Protein AF-A0A524PND7-F1 (afdb_monomer_lite)

Foldseek 3Di:
DPPFLQCQLQVVLVVVLVVVLCCLLCVPPDPDPVVVVVVPDDDDDPPDDPCLVVVLVCQLVVVVVVCRVCVPPDPPCPNVNSNVRSVVSNCVSDPDNDDPVVVVVVVCVVCVVVVVLLVVLVVVLVVCVVVCVLVVVLVVLLPDDPVCVLVCLLPVQLQLCQPSNVSSCVRVVVSVLVSLVVVPFDSSQLSSLSVLLNCNNCCPPDNVVVLVVCCVVVVDPDDSVVVVVSCPVSNVVSNVSSSVSSVCRNVCVVSSVD

Sequence (258 aa):
MPYVGFFWPLLIPCVAGALITIFILGWKGTDIDVDKAFSELPVPPERMNWTRIIIPFLAFFGLIFIGRKWPHSTPIVGLPLMFIVAALASYLLSPKKLNIFRISADTIKQLLPLIGTLTCVGILVQIMTLTGVRGLLAIGFITLPTVLVIAGLFIFLPVTESVLMYGSAAVFGVPLILLFNSIGLDPIIALAGMSIIWPLGDALPPTAIIGRLTVNVVEPKESYGQFLKQCILPAVIICIIGTLMVIYSSELGFLTGL

Structure (mmCIF, N/CA/C/O backbone):
data_AF-A0A524PND7-F1
#
_entry.id   AF-A0A524PND7-F1
#
loop_
_atom_site.group_PDB
_atom_site.id
_atom_site.type_symbol
_atom_site.label_atom_id
_atom_site.label_alt_id
_atom_site.label_comp_id
_atom_site.label_asym_id
_atom_site.label_entity_id
_atom_site.label_seq_id
_atom_site.pdbx_PDB_ins_code
_atom_site.Cartn_x
_atom_site.Cartn_y
_atom_site.Cartn_z
_atom_site.occupancy
_atom_site.B_iso_or_equiv
_atom_site.auth_seq_id
_atom_site.auth_comp_id
_atom_site.auth_asym_id
_atom_site.auth_atom_id
_atom_site.pdbx_PDB_model_num
ATOM 1 N N . MET A 1 1 ? -6.655 -12.366 4.560 1.00 42.19 1 MET A N 1
ATOM 2 C CA . MET A 1 1 ? -7.975 -12.203 3.916 1.00 42.19 1 MET A CA 1
ATOM 3 C C . MET A 1 1 ? -7.924 -12.865 2.556 1.00 42.19 1 MET A C 1
ATOM 5 O O . MET A 1 1 ? -6.899 -12.714 1.898 1.00 42.19 1 MET A O 1
ATOM 9 N N . PRO A 1 2 ? -8.948 -13.622 2.139 1.00 41.84 2 PRO A N 1
ATOM 10 C CA . PRO A 1 2 ? -9.021 -14.074 0.756 1.00 41.84 2 PRO A CA 1
ATOM 11 C C . PRO A 1 2 ? -9.085 -12.835 -0.153 1.00 41.84 2 PRO A C 1
ATOM 13 O O . PRO A 1 2 ? -9.899 -11.952 0.080 1.00 41.84 2 PRO A O 1
ATOM 16 N N . TYR A 1 3 ? -8.230 -12.753 -1.177 1.00 50.53 3 TYR A N 1
ATOM 17 C CA . TYR A 1 3 ? -8.172 -11.645 -2.157 1.00 50.53 3 TYR A CA 1
ATOM 18 C C . TYR A 1 3 ? -9.429 -11.535 -3.051 1.00 50.53 3 TYR A C 1
ATOM 20 O O . TYR A 1 3 ? -9.449 -10.822 -4.055 1.00 50.53 3 TYR A O 1
ATOM 28 N N . VAL A 1 4 ? -10.480 -12.280 -2.716 1.00 51.94 4 VAL A N 1
ATOM 29 C CA . VAL A 1 4 ? -11.739 -12.345 -3.448 1.00 51.94 4 VAL A CA 1
ATOM 30 C C . VAL A 1 4 ? -12.537 -11.079 -3.139 1.00 51.94 4 VAL A C 1
ATOM 32 O O . VAL A 1 4 ? -12.617 -10.657 -1.993 1.00 51.94 4 VAL A O 1
ATOM 35 N N . GLY A 1 5 ? -13.084 -10.446 -4.175 1.00 57.03 5 GLY A N 1
ATOM 36 C CA . GLY A 1 5 ? -13.899 -9.235 -4.048 1.00 57.03 5 GLY A CA 1
ATOM 37 C C . GLY A 1 5 ? -13.141 -7.904 -4.103 1.00 57.03 5 GLY A C 1
ATOM 38 O O . GLY A 1 5 ? -13.763 -6.892 -4.383 1.00 57.03 5 GLY A O 1
ATOM 39 N N . PHE A 1 6 ? -11.808 -7.878 -3.964 1.00 65.38 6 PHE A N 1
ATOM 40 C CA . PHE A 1 6 ? -11.027 -6.623 -3.979 1.00 65.38 6 PHE A CA 1
ATOM 41 C C . PHE A 1 6 ? -10.798 -6.013 -5.367 1.00 65.38 6 PHE A C 1
ATOM 43 O O . PHE A 1 6 ? -10.424 -4.851 -5.469 1.00 65.38 6 PHE A O 1
ATOM 50 N N . PHE A 1 7 ? -11.009 -6.769 -6.447 1.00 72.00 7 PHE A N 1
ATOM 51 C CA . PHE A 1 7 ? -10.604 -6.340 -7.790 1.00 72.00 7 PHE A CA 1
ATOM 52 C C . PHE A 1 7 ? -11.279 -5.037 -8.235 1.00 72.00 7 PHE A C 1
ATOM 54 O O . PHE A 1 7 ? -10.586 -4.067 -8.508 1.00 72.00 7 PHE A O 1
ATOM 61 N N . TRP A 1 8 ? -12.612 -4.995 -8.285 1.00 78.00 8 TRP A N 1
ATOM 62 C CA . TRP A 1 8 ? -13.340 -3.795 -8.709 1.00 78.00 8 TRP A CA 1
ATOM 63 C C . TRP A 1 8 ? -13.307 -2.665 -7.676 1.00 78.00 8 TRP A C 1
ATOM 65 O O . TRP A 1 8 ? -13.042 -1.534 -8.092 1.00 78.00 8 TRP A O 1
ATOM 75 N N . PRO A 1 9 ? -13.487 -2.933 -6.363 1.00 81.88 9 PRO A N 1
ATOM 76 C CA . PRO A 1 9 ? -13.389 -1.901 -5.339 1.00 81.88 9 PRO A CA 1
ATOM 77 C C . PRO A 1 9 ? -12.030 -1.211 -5.311 1.00 81.88 9 PRO A C 1
ATOM 79 O O . PRO A 1 9 ? -11.974 -0.046 -4.955 1.00 81.88 9 PRO A O 1
ATOM 82 N N . LEU A 1 10 ? -10.944 -1.888 -5.695 1.00 81.25 10 LEU A N 1
ATOM 83 C CA . LEU A 1 10 ? -9.620 -1.272 -5.755 1.00 81.25 10 LEU A CA 1
ATOM 84 C C . LEU A 1 10 ? -9.331 -0.667 -7.138 1.00 81.25 10 LEU A C 1
ATOM 86 O O . LEU A 1 10 ? -8.866 0.463 -7.233 1.00 81.25 10 LEU A O 1
ATOM 90 N N . LEU A 1 11 ? -9.630 -1.389 -8.224 1.00 82.56 11 LEU A N 1
ATOM 91 C CA . LEU A 1 11 ? -9.261 -0.981 -9.583 1.00 82.56 11 LEU A CA 1
ATOM 92 C C . LEU A 1 11 ? -9.915 0.340 -9.993 1.00 82.56 11 LEU A C 1
ATOM 94 O O . LEU A 1 11 ? -9.227 1.221 -10.500 1.00 82.56 11 LEU A O 1
ATOM 98 N N . ILE A 1 12 ? -11.227 0.477 -9.786 1.00 85.25 12 ILE A N 1
ATOM 99 C CA . ILE A 1 12 ? -11.989 1.655 -10.223 1.00 85.25 12 ILE A CA 1
ATOM 100 C C . ILE A 1 12 ? -11.430 2.941 -9.600 1.00 85.25 12 ILE A C 1
ATOM 102 O O . ILE A 1 12 ? -11.036 3.836 -10.352 1.00 85.25 12 ILE A O 1
ATOM 106 N N . PRO A 1 13 ? -11.340 3.063 -8.263 1.00 84.94 13 PRO A N 1
ATOM 107 C CA . PRO A 1 13 ? -10.838 4.285 -7.651 1.00 84.94 13 PRO A CA 1
ATOM 108 C C . PRO A 1 13 ? -9.330 4.475 -7.846 1.00 84.94 13 PRO A C 1
ATOM 110 O O . PRO A 1 13 ? -8.898 5.619 -7.941 1.00 84.94 13 PRO A O 1
ATOM 113 N N . CYS A 1 14 ? -8.527 3.410 -7.981 1.00 85.38 14 CYS A N 1
ATOM 114 C CA . CYS A 1 14 ? -7.113 3.555 -8.338 1.00 85.38 14 CYS A CA 1
ATOM 115 C C . CYS A 1 14 ? -6.944 4.165 -9.734 1.00 85.38 14 CYS A C 1
ATOM 117 O O . CYS A 1 14 ? -6.173 5.106 -9.898 1.00 85.38 14 CYS A O 1
ATOM 119 N N . VAL A 1 15 ? -7.676 3.666 -10.735 1.00 86.88 15 VAL A N 1
ATOM 120 C CA . VAL A 1 15 ? -7.624 4.203 -12.104 1.00 86.88 15 VAL A CA 1
ATOM 121 C C . VAL A 1 15 ? -8.172 5.627 -12.138 1.00 86.88 15 VAL A C 1
ATOM 123 O O . VAL A 1 15 ? -7.538 6.506 -12.716 1.00 86.88 15 VAL A O 1
ATOM 126 N N . ALA A 1 16 ? -9.305 5.884 -11.481 1.00 87.56 16 ALA A N 1
ATOM 127 C CA . ALA A 1 16 ? -9.880 7.224 -11.404 1.00 87.56 16 ALA A CA 1
ATOM 128 C C . ALA A 1 16 ? -8.923 8.213 -10.717 1.00 87.56 16 ALA A C 1
ATOM 130 O O . ALA A 1 16 ? -8.640 9.274 -11.267 1.00 87.56 16 ALA A O 1
ATOM 131 N N . GLY A 1 17 ? -8.367 7.850 -9.558 1.00 86.00 17 GLY A N 1
ATOM 132 C CA . GLY A 1 17 ? -7.404 8.668 -8.821 1.00 86.00 17 GLY A CA 1
ATOM 133 C C . GLY A 1 17 ? -6.118 8.924 -9.609 1.00 86.00 17 GLY A C 1
ATOM 134 O O . GLY A 1 17 ? -5.625 10.053 -9.628 1.00 86.00 17 GLY A O 1
ATOM 135 N N . ALA A 1 18 ? -5.610 7.914 -10.319 1.00 85.62 18 ALA A N 1
ATOM 136 C CA . ALA A 1 18 ? -4.451 8.058 -11.194 1.00 85.62 18 ALA A CA 1
ATOM 137 C C . ALA A 1 18 ? -4.728 9.036 -12.345 1.00 85.62 18 ALA A C 1
ATOM 139 O O . ALA A 1 18 ? -3.955 9.970 -12.544 1.00 85.62 18 ALA A O 1
ATOM 140 N N . LEU A 1 19 ? -5.849 8.880 -13.057 1.00 87.50 19 LEU A N 1
ATOM 141 C CA . LEU A 1 19 ? -6.237 9.785 -14.144 1.00 87.50 19 LEU A CA 1
ATOM 142 C C . LEU A 1 19 ? -6.422 11.218 -13.641 1.00 87.50 19 LEU A C 1
ATOM 144 O O . LEU A 1 19 ? -5.868 12.143 -14.227 1.00 87.50 19 LEU A O 1
ATOM 148 N N . ILE A 1 20 ? -7.137 11.406 -12.529 1.00 87.81 20 ILE A N 1
ATOM 149 C CA . ILE A 1 20 ? -7.334 12.723 -11.910 1.00 87.81 20 ILE A CA 1
ATOM 150 C C . ILE A 1 20 ? -5.985 13.363 -11.571 1.00 87.81 20 ILE A C 1
ATOM 152 O O . ILE A 1 20 ? -5.766 14.532 -11.879 1.00 87.81 20 ILE A O 1
ATOM 156 N N . THR A 1 21 ? -5.059 12.601 -10.989 1.00 86.06 21 THR A N 1
ATOM 157 C CA . THR A 1 21 ? -3.721 13.096 -10.637 1.00 86.06 21 THR A CA 1
ATOM 158 C C . THR A 1 21 ? -2.930 13.510 -11.877 1.00 86.06 21 THR A C 1
ATOM 160 O O . THR A 1 21 ? -2.349 14.595 -11.893 1.00 86.06 21 THR A O 1
ATOM 163 N N . ILE A 1 22 ? -2.952 12.683 -12.929 1.00 86.50 22 ILE A N 1
ATOM 164 C CA . ILE A 1 22 ? -2.300 12.973 -14.213 1.00 86.50 22 ILE A CA 1
ATOM 165 C C . ILE A 1 22 ? -2.865 14.258 -14.814 1.00 86.50 22 ILE A C 1
ATOM 167 O O . ILE A 1 22 ? -2.095 15.124 -15.215 1.00 86.50 22 ILE A O 1
ATOM 171 N N . PHE A 1 23 ? -4.189 14.420 -14.843 1.00 86.38 23 PHE A N 1
ATOM 172 C CA . PHE A 1 23 ? -4.799 15.623 -15.399 1.00 86.38 23 PHE A CA 1
ATOM 173 C C . PHE A 1 23 ? -4.512 16.859 -14.550 1.00 86.38 23 PHE A C 1
ATOM 175 O O . PHE A 1 23 ? -4.167 17.882 -15.117 1.00 86.38 23 PHE A O 1
ATOM 182 N N . ILE A 1 24 ? -4.584 16.788 -13.218 1.00 84.69 24 ILE A N 1
ATOM 183 C CA . ILE A 1 24 ? -4.327 17.943 -12.341 1.00 84.69 24 ILE A CA 1
ATOM 184 C C . ILE A 1 24 ? -2.881 18.431 -12.463 1.00 84.69 24 ILE A C 1
ATOM 186 O O . ILE A 1 24 ? -2.648 19.632 -12.601 1.00 84.69 24 ILE A O 1
ATOM 190 N N . LEU A 1 25 ? -1.912 17.514 -12.404 1.00 82.88 25 LEU A N 1
ATOM 191 C CA . LEU A 1 25 ? -0.492 17.869 -12.456 1.00 82.88 25 LEU A CA 1
ATOM 192 C C . LEU A 1 25 ? -0.024 18.151 -13.891 1.00 82.88 25 LEU A C 1
ATOM 194 O O . LEU A 1 25 ? 0.832 19.006 -14.101 1.00 82.88 25 LEU A O 1
ATOM 198 N N . GLY A 1 26 ? -0.613 17.476 -14.880 1.00 77.12 26 GLY A N 1
ATOM 199 C CA . GLY A 1 26 ? -0.290 17.617 -16.299 1.00 77.12 26 GLY A CA 1
ATOM 200 C C . GLY A 1 26 ? -1.022 18.751 -17.023 1.00 77.12 26 GLY A C 1
ATOM 201 O O . GLY A 1 26 ? -0.627 19.088 -18.134 1.00 77.12 26 GLY A O 1
ATOM 202 N N . TRP A 1 27 ? -2.042 19.384 -16.423 1.00 71.38 27 TRP A N 1
ATOM 203 C CA . TRP A 1 27 ? -2.864 20.419 -17.085 1.00 71.38 27 TRP A CA 1
ATOM 204 C C . TRP A 1 27 ? -2.062 21.632 -17.578 1.00 71.38 27 TRP A C 1
ATOM 206 O O . TRP A 1 27 ? -2.482 22.333 -18.494 1.00 71.38 27 TRP A O 1
ATOM 216 N N . LYS A 1 28 ? -0.912 21.913 -16.954 1.00 64.69 28 LYS A N 1
ATOM 217 C CA . LYS A 1 28 ? -0.007 23.012 -17.332 1.00 64.69 28 LYS A CA 1
ATOM 218 C C . LYS A 1 28 ? 1.253 22.537 -18.065 1.00 64.69 28 LYS A C 1
ATOM 220 O O . LYS A 1 28 ? 2.226 23.286 -18.128 1.00 64.69 28 LYS A O 1
ATOM 225 N N . GLY A 1 29 ? 1.263 21.304 -18.569 1.00 61.81 29 GLY A N 1
ATOM 226 C CA . GLY A 1 29 ? 2.381 20.774 -19.344 1.00 61.81 29 GLY A CA 1
ATOM 227 C C . GLY A 1 29 ? 2.598 21.560 -20.638 1.00 61.81 29 GLY A C 1
ATOM 228 O O . GLY A 1 29 ? 1.645 21.967 -21.297 1.00 61.81 29 GLY A O 1
ATOM 229 N N . THR A 1 30 ? 3.861 21.791 -20.984 1.00 62.28 30 THR A N 1
ATOM 230 C CA . THR A 1 30 ? 4.276 22.321 -22.288 1.00 62.28 30 THR A CA 1
ATOM 231 C C . THR A 1 30 ? 4.030 21.279 -23.381 1.00 62.28 30 THR A C 1
ATOM 233 O O . THR A 1 30 ? 4.074 20.082 -23.093 1.00 62.28 30 THR A O 1
ATOM 236 N N . ASP A 1 31 ? 3.829 21.714 -24.631 1.00 60.84 31 ASP A N 1
ATOM 237 C CA . ASP A 1 31 ? 3.776 20.796 -25.774 1.00 60.84 31 ASP A CA 1
ATOM 238 C C . ASP A 1 31 ? 5.029 19.913 -25.796 1.00 60.84 31 ASP A C 1
ATOM 240 O O . ASP A 1 31 ? 6.165 20.398 -25.844 1.00 60.84 31 ASP A O 1
ATOM 244 N N . ILE A 1 32 ? 4.811 18.602 -25.705 1.00 60.22 32 ILE A N 1
ATOM 245 C CA . ILE A 1 32 ? 5.874 17.611 -25.809 1.00 60.22 32 ILE A CA 1
ATOM 246 C C . ILE A 1 32 ? 6.269 17.559 -27.281 1.00 60.22 32 ILE A C 1
ATOM 248 O O . ILE A 1 32 ? 5.449 17.231 -28.136 1.00 60.22 32 ILE A O 1
ATOM 252 N N . ASP A 1 33 ? 7.530 17.874 -27.566 1.00 70.00 33 ASP A N 1
ATOM 253 C CA . ASP A 1 33 ? 8.141 17.678 -28.879 1.00 70.00 33 ASP A CA 1
ATOM 254 C C . ASP A 1 33 ? 8.261 16.165 -29.119 1.00 70.00 33 ASP A C 1
ATOM 256 O O . ASP A 1 33 ? 9.213 15.502 -28.699 1.00 70.00 33 ASP A O 1
ATOM 260 N N . VAL A 1 34 ? 7.191 15.607 -29.686 1.00 65.69 34 VAL A N 1
ATOM 261 C CA . VAL A 1 34 ? 6.967 14.169 -29.856 1.00 65.69 34 VAL A CA 1
ATOM 262 C C . VAL A 1 34 ? 8.134 13.538 -30.621 1.00 65.69 34 VAL A C 1
ATOM 264 O O . VAL A 1 34 ? 8.588 12.449 -30.272 1.00 65.69 34 VAL A O 1
ATOM 267 N N . ASP A 1 35 ? 8.686 14.265 -31.593 1.00 68.50 35 ASP A N 1
ATOM 268 C CA . ASP A 1 35 ? 9.812 13.827 -32.413 1.00 68.50 35 ASP A CA 1
ATOM 269 C C . ASP A 1 35 ? 11.115 13.725 -31.604 1.00 68.50 35 ASP A C 1
ATOM 271 O O . ASP A 1 35 ? 11.851 12.743 -31.739 1.00 68.50 35 ASP A O 1
ATOM 275 N N . LYS A 1 36 ? 11.374 14.667 -30.684 1.00 65.62 36 LYS A N 1
ATOM 276 C CA . LYS A 1 36 ? 12.496 14.546 -29.737 1.00 65.62 36 LYS A CA 1
ATOM 277 C C . LYS A 1 36 ? 12.318 13.369 -28.790 1.00 65.62 36 LYS A C 1
ATOM 279 O O . LYS A 1 36 ? 13.260 12.597 -28.616 1.00 65.62 36 LYS A O 1
ATOM 284 N N . ALA A 1 37 ? 11.117 13.188 -28.242 1.00 64.19 37 ALA A N 1
ATOM 285 C CA . ALA A 1 37 ? 10.827 12.081 -27.335 1.00 64.19 37 ALA A CA 1
ATOM 286 C C . ALA A 1 37 ? 11.041 10.719 -28.015 1.00 64.19 37 ALA A C 1
ATOM 288 O O . ALA A 1 37 ? 11.631 9.825 -27.416 1.00 64.19 37 ALA A O 1
ATOM 289 N N . PHE A 1 38 ? 10.638 10.567 -29.282 1.00 64.25 38 PHE A N 1
ATOM 290 C CA . PHE A 1 38 ? 10.899 9.347 -30.050 1.00 64.25 38 PHE A CA 1
ATOM 291 C C . PHE A 1 38 ? 12.382 9.150 -30.385 1.00 64.25 38 PHE A C 1
ATOM 293 O O . PHE A 1 38 ? 12.837 8.007 -30.428 1.00 64.25 38 PHE A O 1
ATOM 300 N N . SER A 1 39 ? 13.142 10.229 -30.591 1.00 67.31 39 SER A N 1
ATOM 301 C CA . SER A 1 39 ? 14.578 10.153 -30.895 1.00 67.31 39 SER A CA 1
ATOM 302 C C . SER A 1 39 ? 15.452 9.750 -29.698 1.00 67.31 39 SER A C 1
ATOM 304 O O . SER A 1 39 ? 16.523 9.177 -29.889 1.00 67.31 39 SER A O 1
ATOM 306 N N . GLU A 1 40 ? 14.988 10.001 -28.470 1.00 70.06 40 GLU A N 1
A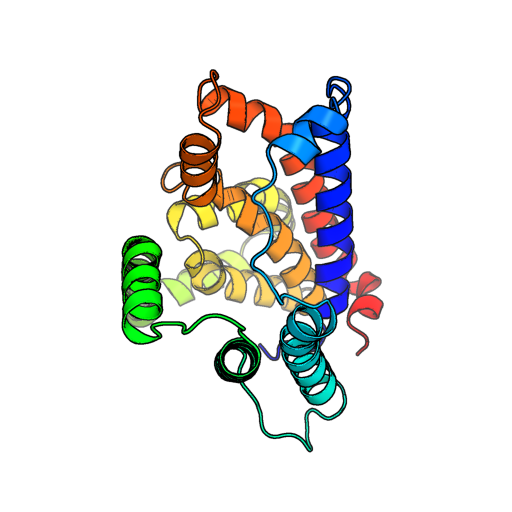TOM 307 C CA . GLU A 1 40 ? 15.681 9.624 -27.230 1.00 70.06 40 GLU A CA 1
ATOM 308 C C . GLU A 1 40 ? 15.386 8.180 -26.790 1.00 70.06 40 GLU A C 1
ATOM 310 O O . GLU A 1 40 ? 16.069 7.643 -25.911 1.00 70.06 40 GLU A O 1
ATOM 315 N N . LEU A 1 41 ? 14.388 7.521 -27.393 1.00 67.25 41 LEU A N 1
ATOM 316 C CA . LEU A 1 41 ? 14.049 6.149 -27.033 1.00 67.25 41 LEU A CA 1
ATOM 317 C C . LEU A 1 41 ? 15.165 5.182 -27.460 1.00 67.25 41 LEU A C 1
ATOM 319 O O . LEU A 1 41 ? 15.612 5.198 -28.610 1.00 67.25 41 LEU A O 1
ATOM 323 N N . PRO A 1 42 ? 15.603 4.278 -26.565 1.00 70.38 42 PRO A N 1
ATOM 324 C CA . PRO A 1 42 ? 16.617 3.293 -26.904 1.00 70.38 42 PRO A CA 1
ATOM 325 C C . PRO A 1 42 ? 16.118 2.367 -28.019 1.00 70.38 42 PRO A C 1
ATOM 327 O O . PRO A 1 42 ? 15.000 1.849 -27.966 1.00 70.38 42 PRO A O 1
ATOM 330 N N . VAL A 1 43 ? 16.974 2.116 -29.014 1.00 70.25 43 VAL A N 1
ATOM 331 C CA . VAL A 1 43 ? 16.646 1.242 -30.148 1.00 70.25 43 VAL A CA 1
ATOM 332 C C . VAL A 1 43 ? 16.353 -0.175 -29.631 1.00 70.25 43 VAL A C 1
ATOM 334 O O . VAL A 1 43 ? 17.199 -0.763 -28.941 1.00 70.25 43 VAL A O 1
ATOM 337 N N . PRO A 1 44 ? 15.172 -0.751 -29.930 1.00 66.81 44 PRO A N 1
ATOM 338 C CA . PRO A 1 44 ? 14.820 -2.077 -29.452 1.00 66.81 44 PRO A CA 1
ATOM 339 C C . PRO A 1 44 ? 15.794 -3.122 -30.016 1.00 66.81 44 PRO A C 1
ATOM 341 O O . PRO A 1 44 ? 16.232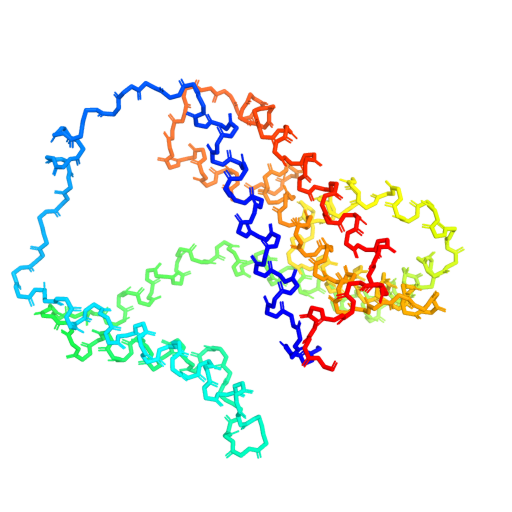 -3.018 -31.163 1.00 66.81 44 PRO A O 1
ATOM 344 N N . PRO A 1 45 ? 16.152 -4.149 -29.229 1.00 66.00 45 PRO A N 1
ATOM 345 C CA . PRO A 1 45 ? 17.090 -5.166 -29.675 1.00 66.00 45 PRO A CA 1
ATOM 346 C C . PRO A 1 45 ? 16.561 -5.922 -30.902 1.00 66.00 45 PRO A C 1
ATOM 348 O O . PRO A 1 45 ? 15.378 -6.267 -30.972 1.00 66.00 45 PRO A O 1
ATOM 351 N N . GLU A 1 46 ? 17.458 -6.230 -31.843 1.00 59.84 46 GLU A N 1
ATOM 352 C CA . GLU A 1 46 ? 17.130 -6.993 -33.049 1.00 59.84 46 GLU A CA 1
ATOM 353 C C . GLU A 1 46 ? 16.400 -8.304 -32.684 1.00 59.84 46 GLU A C 1
ATOM 355 O O . GLU A 1 46 ? 16.867 -9.075 -31.840 1.00 59.84 46 GLU A O 1
ATOM 360 N N . ARG A 1 47 ? 15.250 -8.562 -33.333 1.00 66.94 47 ARG A N 1
ATOM 361 C CA . ARG A 1 47 ? 14.333 -9.718 -33.141 1.00 66.94 47 ARG A CA 1
ATOM 362 C C . ARG A 1 47 ? 13.355 -9.660 -31.954 1.00 66.94 47 ARG A C 1
ATOM 364 O O . ARG A 1 47 ? 12.739 -10.682 -31.628 1.00 66.94 47 ARG A O 1
ATOM 371 N N . MET A 1 48 ? 13.167 -8.509 -31.311 1.00 70.81 48 MET A N 1
ATOM 372 C CA . MET A 1 48 ? 12.109 -8.337 -30.308 1.00 70.81 48 MET A CA 1
ATOM 373 C C . MET A 1 48 ? 10.741 -8.105 -30.976 1.00 70.81 48 MET A C 1
ATOM 375 O O . MET A 1 48 ? 10.381 -6.987 -31.322 1.00 70.81 48 MET A O 1
ATOM 379 N N . ASN A 1 49 ? 9.976 -9.185 -31.165 1.00 79.25 49 ASN A N 1
ATOM 380 C CA . ASN A 1 49 ? 8.637 -9.140 -31.769 1.00 79.25 49 ASN A CA 1
ATOM 381 C C . ASN A 1 49 ? 7.542 -8.930 -30.708 1.00 79.25 49 ASN A C 1
ATOM 383 O O . ASN A 1 49 ? 7.665 -9.425 -29.587 1.00 79.25 49 ASN A O 1
ATOM 387 N N . TRP A 1 50 ? 6.421 -8.311 -31.095 1.00 78.75 50 TRP A N 1
ATOM 388 C CA . TRP A 1 50 ? 5.241 -8.088 -30.239 1.00 78.75 50 TRP A CA 1
ATOM 389 C C . TRP A 1 50 ? 4.745 -9.348 -29.518 1.00 78.75 50 TRP A C 1
ATOM 391 O O . TRP A 1 50 ? 4.367 -9.295 -28.351 1.00 78.75 50 TRP A O 1
ATOM 401 N N . THR A 1 51 ? 4.816 -10.509 -30.169 1.00 78.00 51 THR A N 1
ATOM 402 C CA . THR A 1 51 ? 4.429 -11.793 -29.569 1.00 78.00 51 THR A CA 1
ATOM 403 C C . THR A 1 51 ? 5.289 -12.163 -28.360 1.00 78.00 51 THR A C 1
ATOM 405 O O . THR A 1 51 ? 4.766 -12.643 -27.359 1.00 78.00 51 THR A O 1
ATOM 408 N N . ARG A 1 52 ? 6.597 -11.880 -28.403 1.00 79.00 52 ARG A N 1
ATOM 409 C CA . ARG A 1 52 ? 7.533 -12.156 -27.298 1.00 79.00 52 ARG A CA 1
ATOM 410 C C . ARG A 1 52 ? 7.292 -11.250 -26.097 1.00 79.00 52 ARG A C 1
ATOM 412 O O . ARG A 1 52 ? 7.564 -11.657 -24.975 1.00 79.00 52 ARG A O 1
ATOM 419 N N . ILE A 1 53 ? 6.770 -10.051 -26.344 1.00 81.19 53 ILE A N 1
ATOM 420 C CA . ILE A 1 53 ? 6.407 -9.087 -25.306 1.00 81.19 53 ILE A CA 1
ATOM 421 C C . ILE A 1 53 ? 5.077 -9.487 -24.664 1.00 81.19 53 ILE A C 1
ATOM 423 O O . ILE A 1 53 ? 4.980 -9.512 -23.446 1.00 81.19 53 ILE A O 1
ATOM 427 N N . ILE A 1 54 ? 4.066 -9.843 -25.463 1.00 86.25 54 ILE A N 1
ATOM 428 C CA . ILE A 1 54 ? 2.709 -10.126 -24.968 1.00 86.25 54 ILE A CA 1
ATOM 429 C C . ILE A 1 54 ? 2.639 -11.446 -24.190 1.00 86.25 54 ILE A C 1
ATOM 431 O O . ILE A 1 54 ? 1.918 -11.523 -23.200 1.00 86.25 54 ILE A O 1
ATOM 435 N N . ILE A 1 55 ? 3.378 -12.483 -24.599 1.00 87.31 55 ILE A N 1
ATOM 436 C CA . ILE A 1 55 ? 3.264 -13.830 -24.013 1.00 87.31 55 ILE A CA 1
ATOM 437 C C . ILE A 1 55 ? 3.520 -13.867 -22.492 1.00 87.31 55 ILE A C 1
ATOM 439 O O . ILE A 1 55 ? 2.697 -14.454 -21.791 1.00 87.31 55 ILE A O 1
ATOM 443 N N . PRO A 1 56 ? 4.577 -13.239 -21.936 1.00 87.00 56 PRO A N 1
ATOM 444 C CA . PRO A 1 56 ? 4.775 -13.173 -20.485 1.00 87.00 56 PRO A CA 1
ATOM 445 C C . PRO A 1 56 ? 3.612 -12.513 -19.734 1.00 87.00 56 PRO A C 1
ATOM 447 O O . PRO A 1 56 ? 3.189 -13.019 -18.694 1.00 87.00 56 PRO A O 1
ATOM 450 N N . PHE A 1 57 ? 3.049 -11.426 -20.275 1.00 87.12 57 PHE A N 1
ATOM 451 C CA . PHE A 1 57 ? 1.874 -10.776 -19.688 1.00 87.12 57 PHE A CA 1
ATOM 452 C C . PHE A 1 57 ? 0.636 -11.663 -19.787 1.00 87.12 57 PHE A C 1
ATOM 454 O O . PHE A 1 57 ? -0.106 -11.787 -18.818 1.00 87.12 57 PHE A O 1
ATOM 461 N N . LEU A 1 58 ? 0.428 -12.323 -20.926 1.00 89.00 58 LEU A N 1
ATOM 462 C CA . LEU A 1 58 ? -0.699 -13.225 -21.133 1.00 89.00 58 LEU A CA 1
ATOM 463 C C . LEU A 1 58 ? -0.621 -14.447 -20.210 1.00 89.00 58 LEU A C 1
ATOM 465 O O . LEU A 1 58 ? -1.639 -14.860 -19.666 1.00 89.00 58 LEU A O 1
ATOM 469 N N . ALA A 1 59 ? 0.579 -14.980 -19.968 1.00 86.69 59 ALA A N 1
ATOM 470 C CA . ALA A 1 59 ? 0.800 -16.032 -18.981 1.00 86.69 59 ALA A CA 1
ATOM 471 C C . ALA A 1 59 ? 0.453 -15.548 -17.563 1.00 86.69 59 ALA A C 1
ATOM 473 O O . ALA A 1 59 ? -0.266 -16.230 -16.837 1.00 86.69 59 ALA A O 1
ATOM 474 N N . PHE A 1 60 ? 0.904 -14.349 -17.185 1.00 86.44 60 PHE A N 1
ATOM 475 C CA . PHE A 1 60 ? 0.630 -13.770 -15.870 1.00 86.44 60 PHE A CA 1
ATOM 476 C C . PHE A 1 60 ? -0.865 -13.483 -15.648 1.00 86.44 60 PHE A C 1
ATOM 478 O O . PHE A 1 60 ? -1.474 -14.013 -14.719 1.00 86.44 60 PHE A O 1
ATOM 485 N N . PHE A 1 61 ? -1.486 -12.691 -16.527 1.00 84.69 61 PHE A N 1
ATOM 486 C CA . PHE A 1 61 ? -2.906 -12.346 -16.433 1.00 84.69 61 PHE A CA 1
ATOM 487 C C . PHE A 1 61 ? -3.814 -13.557 -16.656 1.00 84.69 61 PHE A C 1
ATOM 489 O O . PHE A 1 61 ? -4.863 -13.655 -16.022 1.00 84.69 61 PHE A O 1
ATOM 496 N N . GLY A 1 62 ? -3.399 -14.509 -17.495 1.00 85.25 62 GLY A N 1
ATOM 497 C CA . GLY A 1 62 ? -4.087 -15.783 -17.679 1.00 85.25 62 GLY A CA 1
ATOM 498 C C . GLY A 1 62 ? -4.137 -16.597 -16.388 1.00 85.25 62 GLY A C 1
ATOM 499 O O . GLY A 1 62 ? -5.210 -17.053 -16.005 1.00 85.25 62 GLY A O 1
ATOM 500 N N . LEU A 1 63 ? -3.017 -16.716 -15.664 1.00 83.25 63 LEU A N 1
ATOM 501 C CA . LEU A 1 63 ? -2.978 -17.398 -14.365 1.00 83.25 63 LEU A CA 1
ATOM 502 C C . LEU A 1 63 ? -3.847 -16.701 -13.311 1.00 83.25 63 LEU A C 1
ATOM 504 O O . LEU A 1 63 ? -4.575 -17.379 -12.585 1.00 83.25 63 LEU A O 1
ATOM 508 N N . ILE A 1 64 ? -3.832 -15.363 -13.264 1.00 80.75 64 ILE A N 1
ATOM 509 C CA . ILE A 1 64 ? -4.723 -14.585 -12.387 1.00 80.75 64 ILE A CA 1
ATOM 510 C C . ILE A 1 64 ? -6.191 -14.871 -12.724 1.00 80.75 64 ILE A C 1
ATOM 512 O O . ILE A 1 64 ? -7.003 -15.117 -11.831 1.00 80.75 64 ILE A O 1
ATOM 516 N N . PHE A 1 65 ? -6.542 -14.859 -14.012 1.00 80.44 65 PHE A N 1
ATOM 517 C CA . PHE A 1 65 ? -7.912 -15.079 -14.466 1.00 80.44 65 PHE A CA 1
ATOM 518 C C . PHE A 1 65 ? -8.400 -16.499 -14.156 1.00 80.44 65 PHE A C 1
ATOM 520 O O . PHE A 1 65 ? -9.502 -16.669 -13.634 1.00 80.44 65 PHE A O 1
ATOM 527 N N . ILE A 1 66 ? -7.565 -17.507 -14.414 1.00 80.88 66 ILE A N 1
ATOM 528 C CA . ILE A 1 66 ? -7.854 -18.918 -14.131 1.00 80.88 66 ILE A CA 1
ATOM 529 C C . ILE A 1 66 ? -8.065 -19.133 -12.629 1.00 80.88 66 ILE A C 1
ATOM 531 O O . ILE A 1 66 ? -9.096 -19.681 -12.235 1.00 80.88 66 ILE A O 1
ATOM 535 N N . GLY A 1 67 ? -7.147 -18.633 -11.793 1.00 75.62 67 GLY A N 1
ATOM 536 C CA . GLY A 1 67 ? -7.249 -18.752 -10.335 1.00 75.62 67 GLY A CA 1
ATOM 537 C C . GLY A 1 67 ? -8.480 -18.051 -9.752 1.00 75.62 67 GLY A C 1
ATOM 538 O O . GLY A 1 67 ? -9.005 -18.465 -8.722 1.00 75.62 67 GLY A O 1
ATOM 539 N N . ARG A 1 68 ? -8.986 -17.015 -10.431 1.00 71.50 68 ARG A N 1
ATOM 540 C CA . ARG A 1 68 ? -10.197 -16.292 -10.027 1.00 71.50 68 ARG A CA 1
ATOM 541 C C . ARG A 1 68 ? -11.485 -16.943 -10.529 1.00 71.50 68 ARG A C 1
ATOM 543 O O . ARG A 1 68 ? -12.491 -16.882 -9.830 1.00 71.50 68 ARG A O 1
ATOM 550 N N . LYS A 1 69 ? -11.493 -17.530 -11.731 1.00 76.00 69 LYS A N 1
ATOM 551 C CA . LYS A 1 69 ? -12.699 -18.139 -12.314 1.00 76.00 69 LYS A CA 1
ATOM 552 C C . LYS A 1 69 ? -13.008 -19.511 -11.713 1.00 76.00 69 LYS A C 1
ATOM 554 O O . LYS A 1 69 ? -14.182 -19.846 -11.580 1.00 76.00 69 LYS A O 1
ATOM 559 N N . TRP A 1 70 ? -11.981 -20.267 -11.319 1.00 74.69 70 TRP A N 1
ATOM 560 C CA . TRP A 1 70 ? -12.124 -21.613 -10.750 1.00 74.69 70 TRP A CA 1
ATOM 561 C C . TRP A 1 70 ? -11.375 -21.786 -9.420 1.00 74.69 70 TRP A C 1
ATOM 563 O O . TRP A 1 70 ? -10.532 -22.676 -9.300 1.00 74.69 70 TRP A O 1
ATOM 573 N N . PRO A 1 71 ? -11.708 -20.995 -8.383 1.00 67.25 71 PRO A N 1
ATOM 574 C CA . PRO A 1 71 ? -10.948 -20.953 -7.132 1.00 67.25 71 PRO A CA 1
ATOM 575 C C . PRO A 1 71 ? -10.880 -22.298 -6.388 1.00 67.25 71 PRO A C 1
ATOM 577 O O . PRO A 1 71 ? -9.953 -22.517 -5.616 1.00 67.25 71 PRO A O 1
ATOM 580 N N . HIS A 1 72 ? -11.831 -23.210 -6.624 1.00 68.31 72 HIS A N 1
ATOM 581 C CA . HIS A 1 72 ? -11.888 -24.524 -5.970 1.00 68.31 72 HIS A CA 1
ATOM 582 C C . HIS A 1 72 ? -11.312 -25.679 -6.803 1.00 68.31 72 HIS A C 1
ATOM 584 O O . HIS A 1 72 ? -11.133 -26.771 -6.272 1.00 68.31 72 HIS A O 1
ATOM 590 N N . SER A 1 73 ? -11.034 -25.467 -8.092 1.00 72.06 73 SER A N 1
ATOM 591 C CA . SER A 1 73 ? -10.573 -26.528 -9.007 1.00 72.06 73 SER A CA 1
ATOM 592 C C . SER A 1 73 ? -9.135 -26.332 -9.479 1.00 72.06 73 SER A C 1
ATOM 594 O O . SER A 1 73 ? -8.531 -27.258 -10.013 1.00 72.06 73 SER A O 1
ATOM 596 N N . THR A 1 74 ? -8.571 -25.140 -9.285 1.00 63.66 74 THR A N 1
ATOM 597 C CA . THR A 1 74 ? -7.182 -24.835 -9.632 1.00 63.66 74 THR A CA 1
ATOM 598 C C . THR A 1 74 ? -6.316 -24.847 -8.375 1.00 63.66 74 THR A C 1
ATOM 600 O O . THR A 1 74 ? -6.740 -24.286 -7.362 1.00 63.66 74 THR A O 1
ATOM 603 N N . PRO A 1 75 ? -5.096 -25.416 -8.415 1.00 69.50 75 PRO A N 1
ATOM 604 C CA . PRO A 1 75 ? -4.139 -25.266 -7.325 1.00 69.50 75 PRO A CA 1
ATOM 605 C C . PRO A 1 75 ? -3.952 -23.786 -6.985 1.00 69.50 75 PRO A C 1
ATOM 607 O O . PRO A 1 75 ? -3.930 -22.946 -7.885 1.00 69.50 75 PRO A O 1
ATOM 610 N N . ILE A 1 76 ? -3.804 -23.458 -5.700 1.00 68.12 76 ILE A N 1
ATOM 611 C CA . ILE A 1 76 ? -3.558 -22.080 -5.264 1.00 68.12 76 ILE A CA 1
ATOM 612 C C . ILE A 1 76 ? -2.142 -21.693 -5.703 1.00 68.12 76 ILE A C 1
ATOM 614 O O . ILE A 1 76 ? -1.157 -21.898 -4.996 1.00 68.12 76 ILE A O 1
ATOM 618 N N . VAL A 1 77 ? -2.041 -21.158 -6.917 1.00 72.94 77 VAL A N 1
ATOM 619 C CA . VAL A 1 77 ? -0.817 -20.583 -7.463 1.00 72.94 77 VAL A CA 1
ATOM 620 C C . VAL A 1 77 ? -0.639 -19.233 -6.778 1.00 72.94 77 VAL A C 1
ATOM 622 O O . VAL A 1 77 ? -1.318 -18.269 -7.111 1.00 72.94 77 VAL A O 1
ATOM 625 N N . GLY A 1 78 ? 0.225 -19.155 -5.767 1.00 77.00 78 GLY A N 1
ATOM 626 C CA . GLY A 1 78 ? 0.540 -17.873 -5.134 1.00 77.00 78 GLY A CA 1
ATOM 627 C C . GLY A 1 78 ? 1.115 -16.870 -6.145 1.00 77.00 78 GLY A C 1
ATOM 628 O O . GLY A 1 78 ? 1.726 -17.265 -7.141 1.00 77.00 78 GLY A O 1
ATOM 629 N N . LEU A 1 79 ? 0.985 -15.569 -5.857 1.00 82.38 79 LEU A N 1
ATOM 630 C CA . LEU A 1 79 ? 1.534 -14.488 -6.689 1.00 82.38 79 LEU A CA 1
ATOM 631 C C . LEU A 1 79 ? 3.019 -14.700 -7.075 1.00 82.38 79 LEU A C 1
ATOM 633 O O . LEU A 1 79 ? 3.347 -14.500 -8.246 1.00 82.38 79 LEU A O 1
ATOM 637 N N . PRO A 1 80 ? 3.913 -15.182 -6.177 1.00 84.69 80 PRO A N 1
ATOM 638 C CA . PRO A 1 80 ? 5.296 -15.478 -6.551 1.00 84.69 80 PRO A CA 1
ATOM 639 C C . PRO A 1 80 ? 5.420 -16.521 -7.667 1.00 84.69 80 PRO A C 1
ATOM 641 O O . PRO A 1 80 ? 6.231 -16.351 -8.572 1.00 84.69 80 PRO A O 1
ATOM 644 N N . LEU A 1 81 ? 4.600 -17.578 -7.649 1.00 84.62 81 LEU A N 1
ATOM 645 C CA . LEU A 1 81 ? 4.655 -18.628 -8.668 1.00 84.62 81 LEU A CA 1
ATOM 646 C C . LEU A 1 81 ? 4.151 -18.111 -10.021 1.00 84.62 81 LEU A C 1
ATOM 648 O O . LEU A 1 81 ? 4.737 -18.436 -11.050 1.00 84.62 81 LEU A O 1
ATOM 652 N N . MET A 1 82 ? 3.135 -17.240 -10.023 1.00 86.94 82 MET A N 1
ATOM 653 C CA . MET A 1 82 ? 2.680 -16.561 -11.244 1.00 86.94 82 MET A CA 1
ATOM 654 C C . MET A 1 82 ? 3.796 -15.709 -11.867 1.00 86.94 82 MET A C 1
ATOM 656 O O . MET A 1 82 ? 4.023 -15.779 -13.076 1.00 86.94 82 MET A O 1
ATOM 660 N N . PHE A 1 83 ? 4.538 -14.952 -11.048 1.00 87.00 83 PHE A N 1
ATOM 661 C CA . PHE A 1 83 ? 5.698 -14.185 -11.509 1.00 87.00 83 PHE A CA 1
ATOM 662 C C . PHE A 1 83 ? 6.838 -15.076 -12.006 1.00 87.00 83 PHE A C 1
ATOM 664 O O . PHE A 1 83 ? 7.467 -14.732 -13.002 1.00 87.00 83 PHE A O 1
ATOM 671 N N . ILE A 1 84 ? 7.082 -16.232 -11.379 1.00 88.94 84 ILE A N 1
ATOM 672 C CA . ILE A 1 84 ? 8.078 -17.204 -11.858 1.00 88.94 84 ILE A CA 1
ATOM 673 C C . ILE A 1 84 ? 7.694 -17.735 -13.241 1.00 88.94 84 ILE A C 1
ATOM 675 O O . ILE A 1 84 ? 8.548 -17.787 -14.122 1.00 88.94 84 ILE A O 1
ATOM 679 N N . VAL A 1 85 ? 6.424 -18.087 -13.469 1.00 88.31 85 VAL A N 1
ATOM 680 C CA . VAL A 1 85 ? 5.960 -18.561 -14.784 1.00 88.31 85 VAL A CA 1
ATOM 681 C C . VAL A 1 85 ? 6.110 -17.468 -15.844 1.00 88.31 85 VAL A C 1
ATOM 683 O O . VAL A 1 85 ? 6.623 -17.734 -16.930 1.00 88.31 85 VAL A O 1
ATOM 686 N N . ALA A 1 86 ? 5.734 -16.228 -15.524 1.00 88.81 86 ALA A N 1
ATOM 687 C CA . ALA A 1 86 ? 5.913 -15.091 -16.425 1.00 88.81 86 ALA A CA 1
ATOM 688 C C . ALA A 1 86 ? 7.399 -14.803 -16.711 1.00 88.81 86 ALA A C 1
ATOM 690 O O . ALA A 1 86 ? 7.780 -14.563 -17.858 1.00 88.81 86 ALA A O 1
ATOM 691 N N . ALA A 1 87 ? 8.259 -14.884 -15.692 1.00 87.06 87 ALA A N 1
ATOM 692 C CA . ALA A 1 87 ? 9.703 -14.727 -15.829 1.00 87.06 87 ALA A CA 1
ATOM 693 C C . ALA A 1 87 ? 10.319 -15.848 -16.675 1.00 87.06 87 ALA A C 1
ATOM 695 O O . ALA A 1 87 ? 11.179 -15.576 -17.507 1.00 87.06 87 ALA A O 1
ATOM 696 N N . LEU A 1 88 ? 9.852 -17.089 -16.521 1.00 88.12 88 LEU A N 1
ATOM 697 C CA . LEU A 1 88 ? 10.296 -18.233 -17.314 1.00 88.12 88 LEU A CA 1
ATOM 698 C C . LEU A 1 88 ? 9.848 -18.107 -18.774 1.00 88.12 88 LEU A C 1
ATOM 700 O O . LEU A 1 88 ? 10.648 -18.341 -19.677 1.00 88.12 88 LEU A O 1
ATOM 704 N N . ALA A 1 89 ? 8.617 -17.651 -19.019 1.00 86.88 89 ALA A N 1
ATOM 705 C CA . ALA A 1 89 ? 8.154 -17.306 -20.360 1.00 86.88 89 ALA A CA 1
ATOM 706 C C . ALA A 1 89 ? 9.027 -16.200 -20.980 1.00 86.88 89 ALA A C 1
ATOM 708 O O . ALA A 1 89 ? 9.506 -16.343 -22.101 1.00 86.88 89 ALA A O 1
ATOM 709 N N . SER A 1 90 ? 9.317 -15.131 -20.232 1.00 86.38 90 SER A N 1
ATOM 710 C CA . SER A 1 90 ? 10.209 -14.054 -20.683 1.00 86.38 90 SER A CA 1
ATOM 711 C C . SER A 1 90 ? 11.626 -14.565 -20.978 1.00 86.38 90 SER A C 1
ATOM 713 O O . SER A 1 90 ? 12.212 -14.238 -22.009 1.00 86.38 90 SER A O 1
ATOM 715 N N . TYR A 1 91 ? 12.151 -15.449 -20.127 1.00 85.06 91 TYR A N 1
ATOM 716 C CA . TYR A 1 91 ? 13.464 -16.063 -20.293 1.00 85.06 91 TYR A CA 1
ATOM 717 C C . TYR A 1 91 ? 13.556 -16.923 -21.558 1.00 85.06 91 TYR A C 1
ATOM 719 O O . TYR A 1 91 ? 14.510 -16.780 -22.321 1.00 85.06 91 TYR A O 1
ATOM 727 N N . LEU A 1 92 ? 12.554 -17.773 -21.811 1.00 85.06 92 LEU A N 1
ATOM 728 C CA . LEU A 1 92 ? 12.512 -18.660 -22.978 1.00 85.06 92 LEU A CA 1
ATOM 729 C C . LEU A 1 92 ? 12.316 -17.902 -24.299 1.00 85.06 92 LEU A C 1
ATOM 731 O O . LEU A 1 92 ? 12.851 -18.316 -25.326 1.00 85.06 92 LEU A O 1
ATOM 735 N N . LEU A 1 93 ? 11.556 -16.802 -24.292 1.00 83.69 93 LEU A N 1
ATOM 736 C CA . LEU A 1 93 ? 11.278 -16.012 -25.497 1.00 83.69 93 LEU A CA 1
ATOM 737 C C . LEU A 1 93 ? 12.314 -14.905 -25.764 1.00 83.69 93 LEU A C 1
ATOM 739 O O . LEU A 1 93 ? 12.332 -14.333 -26.865 1.00 83.69 93 LEU A O 1
ATOM 743 N N . SER A 1 94 ? 13.187 -14.603 -24.799 1.00 78.31 94 SER A N 1
ATOM 744 C CA . SER A 1 94 ? 14.193 -13.548 -24.926 1.00 78.31 94 SER A CA 1
ATOM 745 C C . SER A 1 94 ? 15.168 -13.830 -26.082 1.00 78.31 94 SER A C 1
ATOM 747 O O . SER A 1 94 ? 15.817 -14.877 -26.110 1.00 78.31 94 SER A O 1
ATOM 749 N N . PRO A 1 95 ? 15.345 -12.893 -27.037 1.00 72.06 95 PRO A N 1
ATOM 750 C CA . PRO A 1 95 ? 16.346 -13.026 -28.097 1.00 72.06 95 PRO A CA 1
ATOM 751 C C . PRO A 1 95 ? 17.788 -12.896 -27.576 1.00 72.06 95 PRO A C 1
ATOM 753 O O . PRO A 1 95 ? 18.725 -13.281 -28.272 1.00 72.06 95 PRO A O 1
ATOM 756 N N . LYS A 1 96 ? 17.978 -12.364 -26.360 1.00 77.38 96 LYS A N 1
ATOM 757 C CA . LYS A 1 96 ? 19.282 -12.208 -25.702 1.00 77.38 96 LYS A CA 1
ATOM 758 C C . LYS A 1 96 ? 19.446 -13.223 -24.574 1.00 77.38 96 LYS A C 1
ATOM 760 O O . LYS A 1 96 ? 18.502 -13.491 -23.832 1.00 77.38 96 LYS A O 1
ATOM 765 N N . LYS A 1 97 ? 20.669 -13.735 -24.399 1.00 75.25 97 LYS A N 1
ATOM 766 C CA . LYS A 1 97 ? 21.017 -14.593 -23.258 1.00 75.25 97 LYS A CA 1
ATOM 767 C C . LYS A 1 97 ? 20.947 -13.774 -21.969 1.00 75.25 97 LYS A C 1
ATOM 769 O O . LYS A 1 97 ? 21.788 -12.909 -21.736 1.00 75.25 97 LYS A O 1
ATOM 774 N N . LEU A 1 98 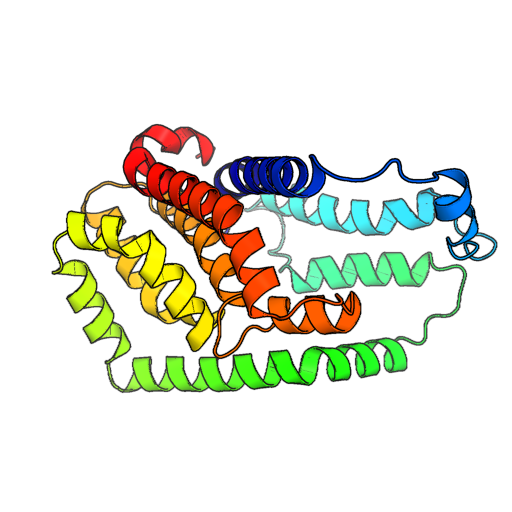? 19.942 -14.049 -21.144 1.00 81.06 98 LEU A N 1
ATOM 775 C CA . LEU A 1 98 ? 19.783 -13.427 -19.834 1.00 81.06 98 LEU A CA 1
ATOM 776 C C . LEU A 1 98 ? 20.616 -14.196 -18.805 1.00 81.06 98 LEU A C 1
ATOM 778 O O . LEU A 1 98 ? 20.514 -15.417 -18.693 1.00 81.06 98 LEU A O 1
ATOM 782 N N . ASN A 1 99 ? 21.441 -13.488 -18.039 1.00 85.56 99 ASN A N 1
ATOM 783 C CA . ASN A 1 99 ? 22.156 -14.088 -16.920 1.00 85.56 99 ASN A CA 1
ATOM 784 C C . ASN A 1 99 ? 21.267 -14.019 -15.673 1.00 85.56 99 ASN A C 1
ATOM 786 O O . ASN A 1 99 ? 21.246 -13.001 -14.983 1.00 85.56 99 ASN A O 1
ATOM 790 N N . ILE A 1 100 ? 20.534 -15.103 -15.404 1.00 85.88 100 ILE A N 1
ATOM 791 C CA . ILE A 1 100 ? 19.570 -15.184 -14.296 1.00 85.88 100 ILE A CA 1
ATOM 792 C C . ILE A 1 100 ? 20.240 -14.856 -12.960 1.00 85.88 100 ILE A C 1
ATOM 794 O O . ILE A 1 100 ? 19.671 -14.112 -12.166 1.00 85.88 100 ILE A O 1
ATOM 798 N N . PHE A 1 101 ? 21.455 -15.354 -12.721 1.00 87.69 101 PHE A N 1
ATOM 799 C CA . PHE A 1 101 ? 22.171 -15.128 -11.466 1.00 87.69 101 PHE A CA 1
ATOM 800 C C . PHE A 1 101 ? 22.530 -13.661 -11.268 1.00 87.69 101 PHE A C 1
ATOM 802 O O . PHE A 1 101 ? 22.277 -13.112 -10.199 1.00 87.69 101 PHE A O 1
ATOM 809 N N . ARG A 1 102 ? 23.077 -13.012 -12.303 1.00 89.94 102 ARG A N 1
ATOM 810 C CA . ARG A 1 102 ? 23.420 -11.588 -12.233 1.00 89.94 102 ARG A CA 1
ATOM 811 C C . ARG A 1 102 ? 22.174 -10.729 -12.046 1.00 89.94 102 ARG A C 1
ATOM 813 O O . ARG A 1 102 ? 22.160 -9.903 -11.146 1.00 89.94 102 ARG A O 1
ATOM 820 N N . ILE A 1 103 ? 21.130 -10.969 -12.842 1.00 89.00 103 ILE A N 1
ATOM 821 C CA . ILE A 1 103 ? 19.865 -10.229 -12.747 1.00 89.00 103 ILE A CA 1
ATOM 822 C C . ILE A 1 103 ? 19.268 -10.396 -11.349 1.00 89.00 103 ILE A C 1
ATOM 824 O O . ILE A 1 103 ? 18.969 -9.405 -10.699 1.00 89.00 103 ILE A O 1
ATOM 828 N N . SER A 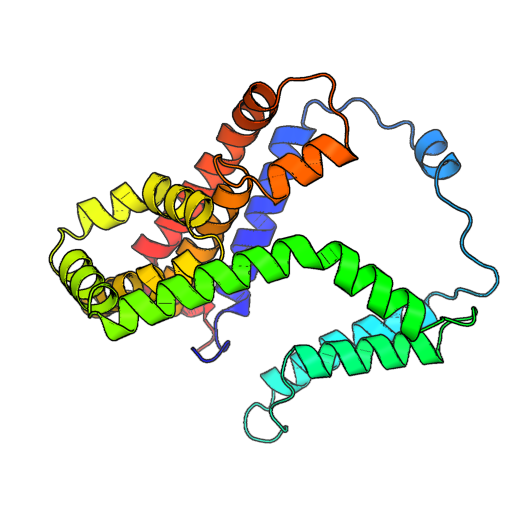1 104 ? 19.177 -11.630 -10.847 1.00 87.81 104 SER A N 1
ATOM 829 C CA . SER A 1 104 ? 18.632 -11.901 -9.511 1.00 87.81 104 SER A CA 1
ATOM 830 C C . SER A 1 104 ? 19.462 -11.234 -8.412 1.00 87.81 104 SER A C 1
ATOM 832 O O . SER A 1 104 ? 18.897 -10.644 -7.497 1.00 87.81 104 SER A O 1
ATOM 834 N N . ALA A 1 105 ? 20.795 -11.281 -8.502 1.00 90.06 105 ALA A N 1
ATOM 835 C CA . ALA A 1 105 ? 21.678 -10.632 -7.536 1.00 90.06 105 ALA A CA 1
ATOM 836 C C . ALA A 1 105 ? 21.542 -9.103 -7.564 1.00 90.06 105 ALA A C 1
ATOM 838 O O . ALA A 1 105 ? 21.481 -8.476 -6.507 1.00 90.06 105 ALA A O 1
ATOM 839 N N . ASP A 1 106 ? 21.467 -8.503 -8.752 1.00 90.12 106 ASP A N 1
ATOM 840 C CA . ASP A 1 106 ? 21.285 -7.062 -8.916 1.00 90.12 106 ASP A CA 1
ATOM 841 C C . ASP A 1 106 ? 19.897 -6.631 -8.411 1.00 90.12 106 ASP A C 1
ATOM 843 O O . ASP A 1 106 ? 19.793 -5.639 -7.692 1.00 90.12 106 ASP A O 1
ATOM 847 N N . THR A 1 107 ? 18.848 -7.420 -8.667 1.00 86.12 107 THR A N 1
ATOM 848 C CA . THR A 1 107 ? 17.508 -7.201 -8.105 1.00 86.12 107 THR A CA 1
ATOM 849 C C . THR A 1 107 ? 17.511 -7.295 -6.579 1.00 86.12 107 THR A C 1
ATOM 851 O O . THR A 1 107 ? 16.983 -6.404 -5.922 1.00 86.12 107 THR A O 1
ATOM 854 N N . ILE A 1 108 ? 18.143 -8.313 -5.982 1.00 88.06 108 ILE A N 1
ATOM 855 C CA . ILE A 1 108 ? 18.245 -8.425 -4.516 1.00 88.06 108 ILE A CA 1
ATOM 856 C C . ILE A 1 108 ? 18.989 -7.221 -3.936 1.00 88.06 108 ILE A C 1
ATOM 858 O O . ILE A 1 108 ? 18.543 -6.671 -2.937 1.00 88.06 108 ILE A O 1
ATOM 862 N N . LYS A 1 109 ? 20.084 -6.771 -4.561 1.00 88.75 109 LYS A N 1
ATOM 863 C CA . LYS A 1 109 ? 20.820 -5.576 -4.116 1.00 88.75 109 LYS A CA 1
ATOM 864 C C . LYS A 1 109 ? 19.958 -4.315 -4.170 1.00 88.75 109 LYS A C 1
ATOM 866 O O . LYS A 1 109 ? 19.995 -3.532 -3.228 1.00 88.75 109 LYS A O 1
ATOM 871 N N . GLN A 1 110 ? 19.173 -4.137 -5.233 1.00 82.25 110 GLN A N 1
ATOM 872 C CA . GLN A 1 110 ? 18.240 -3.011 -5.361 1.00 82.25 110 GLN A CA 1
ATOM 873 C C . GLN A 1 110 ? 17.126 -3.063 -4.309 1.00 82.25 110 GLN A C 1
ATOM 875 O O . GLN A 1 110 ? 16.731 -2.029 -3.779 1.00 82.25 110 GLN A O 1
ATOM 880 N N . LEU A 1 111 ? 16.643 -4.263 -3.977 1.00 82.50 111 LEU A N 1
ATOM 881 C CA . LEU A 1 111 ? 15.584 -4.471 -2.989 1.00 82.50 111 LEU A CA 1
ATOM 882 C C . LEU A 1 111 ? 16.103 -4.576 -1.550 1.00 82.50 111 LEU A C 1
ATOM 884 O O . LEU A 1 111 ? 15.298 -4.566 -0.624 1.00 82.50 111 LEU A O 1
ATOM 888 N N . LEU A 1 112 ? 17.417 -4.660 -1.331 1.00 85.81 112 LEU A N 1
ATOM 889 C CA . LEU A 1 112 ? 18.009 -4.861 -0.008 1.00 85.81 112 LEU A CA 1
ATOM 890 C C . LEU A 1 112 ? 17.566 -3.804 1.019 1.00 85.81 112 LEU A C 1
ATOM 892 O O . LEU A 1 112 ? 17.220 -4.205 2.133 1.00 85.81 112 LEU A O 1
ATOM 896 N N . PRO A 1 113 ? 17.493 -2.497 0.682 1.00 80.56 113 PRO A N 1
ATOM 897 C CA . PRO A 1 113 ? 16.969 -1.495 1.607 1.00 80.56 113 PRO A CA 1
ATOM 898 C C . PRO A 1 113 ? 15.517 -1.781 2.003 1.00 80.56 113 PRO A C 1
ATOM 900 O O . PRO A 1 113 ? 15.187 -1.759 3.185 1.00 80.56 113 PRO A O 1
ATOM 903 N N . LEU A 1 114 ? 14.672 -2.131 1.025 1.00 79.25 114 LEU A N 1
ATOM 904 C CA . LEU A 1 114 ? 13.262 -2.453 1.248 1.00 79.25 114 LEU A CA 1
ATOM 905 C C . LEU A 1 114 ? 13.108 -3.706 2.121 1.00 79.25 114 LEU A C 1
ATOM 907 O O . LEU A 1 114 ? 12.349 -3.695 3.087 1.00 79.25 114 LEU A O 1
ATOM 911 N N . ILE A 1 115 ? 13.856 -4.771 1.818 1.00 84.69 115 ILE A N 1
ATOM 912 C CA . ILE A 1 115 ? 13.859 -6.021 2.592 1.00 84.69 115 ILE A CA 1
ATOM 913 C C . ILE A 1 115 ? 14.297 -5.747 4.033 1.00 84.69 115 ILE A C 1
ATOM 915 O O . ILE A 1 115 ? 13.666 -6.239 4.970 1.00 84.69 115 ILE A O 1
ATOM 919 N N . GLY A 1 116 ? 15.346 -4.942 4.221 1.00 85.75 116 GLY A N 1
ATOM 920 C CA . GLY A 1 116 ? 15.828 -4.543 5.540 1.00 85.75 116 GLY A CA 1
ATOM 921 C C . GLY A 1 116 ? 14.749 -3.827 6.348 1.00 85.75 116 GLY A C 1
ATOM 922 O O . GLY A 1 116 ? 14.468 -4.220 7.481 1.00 85.75 116 GLY A O 1
ATOM 923 N N . THR A 1 117 ? 14.080 -2.831 5.759 1.00 79.69 117 THR A N 1
ATOM 924 C CA . THR A 1 117 ? 13.029 -2.100 6.474 1.00 79.69 117 THR A CA 1
ATOM 925 C C . THR A 1 117 ? 11.817 -2.972 6.784 1.00 79.69 117 THR A C 1
ATOM 927 O O . THR A 1 117 ? 11.350 -2.972 7.922 1.00 79.69 117 THR A O 1
ATOM 930 N N . LEU A 1 118 ? 11.355 -3.782 5.827 1.00 80.88 118 LEU A N 1
ATOM 931 C CA . LEU A 1 118 ? 10.257 -4.727 6.044 1.00 80.88 118 LEU A CA 1
ATOM 932 C C . LEU A 1 118 ? 10.580 -5.755 7.134 1.00 80.88 118 LEU A C 1
ATOM 934 O O . LEU A 1 118 ? 9.701 -6.118 7.912 1.00 80.88 118 LEU A O 1
ATOM 938 N N . THR A 1 119 ? 11.837 -6.195 7.231 1.00 87.88 119 THR A N 1
ATOM 939 C CA . THR A 1 119 ? 12.282 -7.119 8.283 1.00 87.88 119 THR A CA 1
ATOM 940 C C . THR A 1 119 ? 12.201 -6.461 9.659 1.00 87.88 119 THR A C 1
ATOM 942 O O . THR A 1 119 ? 11.625 -7.042 10.577 1.00 87.88 119 THR A O 1
ATOM 945 N N . CYS A 1 120 ? 12.708 -5.233 9.806 1.00 86.50 120 CYS A N 1
ATOM 946 C CA . CYS A 1 120 ? 12.622 -4.478 11.060 1.00 86.50 120 CYS A CA 1
ATOM 947 C C . CYS A 1 120 ? 11.169 -4.240 11.490 1.00 86.50 120 CYS A C 1
ATOM 949 O O . CYS A 1 120 ? 10.810 -4.482 12.642 1.00 86.50 120 CYS A O 1
ATOM 951 N N . VAL A 1 121 ? 10.322 -3.816 10.550 1.00 82.69 121 VAL A N 1
ATOM 952 C CA . VAL A 1 121 ? 8.885 -3.628 10.780 1.00 82.69 121 VAL A CA 1
ATOM 953 C C . VAL A 1 121 ? 8.227 -4.949 11.181 1.00 82.69 121 VAL A C 1
ATOM 955 O O . VAL A 1 121 ? 7.471 -4.990 12.148 1.00 82.69 121 VAL A O 1
ATOM 958 N N . GLY A 1 122 ? 8.548 -6.050 10.500 1.00 86.25 122 GLY A N 1
ATOM 959 C CA . GLY A 1 122 ? 8.049 -7.380 10.839 1.00 86.25 122 GLY A CA 1
ATOM 960 C C . GLY A 1 122 ? 8.409 -7.791 12.267 1.00 86.25 122 GLY A C 1
ATOM 961 O O . GLY A 1 122 ? 7.530 -8.208 13.018 1.00 86.25 122 GLY A O 1
ATOM 962 N N . ILE A 1 123 ? 9.669 -7.612 12.674 1.00 91.56 123 ILE A N 1
ATOM 963 C CA . ILE A 1 123 ? 10.126 -7.877 14.048 1.00 91.56 123 ILE A CA 1
ATOM 964 C C . ILE A 1 123 ? 9.332 -7.034 15.052 1.00 91.56 123 ILE A C 1
ATOM 966 O O . ILE A 1 123 ? 8.838 -7.573 16.042 1.00 91.56 123 ILE A O 1
ATOM 970 N N . LEU A 1 124 ? 9.143 -5.740 14.780 1.00 88.81 124 LEU A N 1
ATOM 971 C CA . LEU A 1 124 ? 8.347 -4.855 15.630 1.00 88.81 124 LEU A CA 1
ATOM 972 C C . LEU A 1 124 ? 6.904 -5.360 15.784 1.00 88.81 124 LEU A C 1
ATOM 974 O O . LEU A 1 124 ? 6.412 -5.472 16.905 1.00 88.81 124 LEU A O 1
ATOM 978 N N . VAL A 1 125 ? 6.243 -5.733 14.684 1.00 85.75 125 VAL A N 1
ATOM 979 C CA . VAL A 1 125 ? 4.874 -6.279 14.710 1.00 85.75 125 VAL A CA 1
ATOM 980 C C . VAL A 1 125 ? 4.798 -7.566 15.533 1.00 85.75 125 VAL A C 1
ATOM 982 O O . VAL A 1 125 ? 3.831 -7.767 16.276 1.00 85.75 125 VAL A O 1
ATOM 985 N N . GLN A 1 126 ? 5.811 -8.432 15.443 1.00 90.56 126 GLN A N 1
ATOM 986 C CA . GLN A 1 126 ? 5.860 -9.654 16.246 1.00 90.56 126 GLN A CA 1
ATOM 987 C C . GLN A 1 126 ? 6.053 -9.353 17.735 1.00 90.56 126 GLN A C 1
ATOM 989 O O . GLN A 1 126 ? 5.336 -9.916 18.559 1.00 90.56 126 GLN A O 1
ATOM 994 N N . ILE A 1 127 ? 6.926 -8.407 18.093 1.00 92.81 127 ILE A N 1
ATOM 995 C CA . ILE A 1 127 ? 7.099 -7.960 19.485 1.00 92.81 127 ILE A CA 1
ATOM 996 C C . ILE A 1 127 ? 5.796 -7.360 20.029 1.00 92.81 127 ILE A C 1
ATOM 998 O O . ILE A 1 127 ? 5.375 -7.699 21.134 1.00 92.81 127 ILE A O 1
ATOM 1002 N N . MET A 1 128 ? 5.106 -6.518 19.254 1.00 89.75 128 MET A N 1
ATOM 1003 C CA . MET A 1 128 ? 3.806 -5.950 19.639 1.00 89.75 128 MET A CA 1
ATOM 1004 C C . MET A 1 128 ? 2.727 -7.020 19.822 1.00 89.75 128 MET A C 1
ATOM 1006 O O . MET A 1 128 ? 1.825 -6.861 20.644 1.00 89.75 128 MET A O 1
ATOM 1010 N N . THR A 1 129 ? 2.796 -8.100 19.042 1.00 88.50 129 THR A N 1
ATOM 1011 C CA . THR A 1 129 ? 1.878 -9.236 19.166 1.00 88.50 129 THR A CA 1
ATOM 1012 C C . THR A 1 129 ? 2.187 -10.029 20.437 1.00 88.50 129 THR A C 1
ATOM 1014 O O . THR A 1 129 ? 1.278 -10.307 21.211 1.00 88.50 129 THR A O 1
ATOM 1017 N N . LEU A 1 130 ? 3.465 -10.312 20.702 1.00 94.25 130 LEU A N 1
ATOM 1018 C CA . LEU A 1 130 ? 3.920 -11.055 21.880 1.00 94.25 130 LEU A CA 1
ATOM 1019 C C . LEU A 1 130 ? 3.659 -10.309 23.198 1.00 94.25 130 LEU A C 1
ATOM 1021 O O . LEU A 1 130 ? 3.309 -10.920 24.200 1.00 94.25 130 LEU A O 1
ATOM 1025 N N . THR A 1 131 ? 3.796 -8.984 23.195 1.00 93.88 131 THR A N 1
ATOM 1026 C CA . THR A 1 131 ? 3.548 -8.125 24.368 1.00 93.88 131 THR A CA 1
ATOM 1027 C C . THR A 1 131 ? 2.072 -7.765 24.562 1.00 93.88 131 THR A C 1
ATOM 1029 O O . THR A 1 131 ? 1.725 -7.111 25.541 1.00 93.88 131 THR A O 1
ATOM 1032 N N . GLY A 1 132 ? 1.191 -8.145 23.631 1.00 89.38 132 GLY A N 1
ATOM 1033 C CA . GLY A 1 132 ? -0.231 -7.795 23.670 1.00 89.38 132 GLY A CA 1
ATOM 1034 C C . GLY A 1 132 ? -0.550 -6.347 23.272 1.00 89.38 132 GLY A C 1
ATOM 1035 O O . GLY A 1 132 ? -1.726 -6.003 23.159 1.00 89.38 132 GLY A O 1
ATOM 1036 N N . VAL A 1 133 ? 0.452 -5.508 22.976 1.00 90.19 133 VAL A N 1
ATOM 1037 C CA . VAL A 1 133 ? 0.268 -4.110 22.537 1.00 90.19 133 VAL A CA 1
ATOM 1038 C C . VAL A 1 133 ? -0.620 -4.025 21.296 1.00 90.19 133 VAL A C 1
ATOM 1040 O O . VAL A 1 133 ? -1.494 -3.166 21.218 1.00 90.19 133 VAL A O 1
ATOM 1043 N N . ARG A 1 134 ? -0.457 -4.943 20.337 1.00 84.31 134 ARG A N 1
ATOM 1044 C CA . ARG A 1 134 ? -1.310 -4.992 19.138 1.00 84.31 134 ARG A CA 1
ATOM 1045 C C . ARG A 1 134 ? -2.784 -5.231 19.485 1.00 84.31 134 ARG A C 1
ATOM 1047 O O . ARG A 1 134 ? -3.658 -4.636 18.864 1.00 84.31 134 ARG A O 1
ATOM 1054 N N . GLY A 1 135 ? -3.055 -6.071 20.485 1.00 83.81 135 GLY A N 1
ATOM 1055 C CA . GLY A 1 135 ? -4.409 -6.318 20.984 1.00 83.81 135 GLY A CA 1
ATOM 1056 C C . GLY A 1 135 ? -4.976 -5.117 21.742 1.00 83.81 135 GLY A C 1
ATOM 1057 O O . GLY A 1 135 ? -6.129 -4.753 21.533 1.00 83.81 135 GLY A O 1
ATOM 1058 N N . LEU A 1 136 ? -4.151 -4.447 22.552 1.00 87.88 136 LEU A N 1
ATOM 1059 C CA . LEU A 1 136 ? -4.536 -3.215 23.245 1.00 87.88 136 LEU A CA 1
ATOM 1060 C C . LEU A 1 136 ? -4.932 -2.112 22.255 1.00 87.88 136 LEU A C 1
ATOM 1062 O O . LEU A 1 136 ? -5.967 -1.474 22.432 1.00 87.88 136 LEU A O 1
ATOM 1066 N N . LEU A 1 137 ? -4.148 -1.926 21.188 1.00 85.81 137 LEU A N 1
ATOM 1067 C CA . LEU A 1 137 ? -4.490 -1.005 20.103 1.00 85.81 137 LEU A CA 1
ATOM 1068 C C . LEU A 1 137 ? -5.812 -1.400 19.442 1.00 85.81 137 LEU A C 1
ATOM 1070 O O . LEU A 1 137 ? -6.640 -0.531 19.193 1.00 85.81 137 LEU A O 1
ATOM 1074 N N . ALA A 1 138 ? -6.042 -2.697 19.211 1.00 81.75 138 ALA A N 1
ATOM 1075 C CA . ALA A 1 138 ? -7.295 -3.171 18.636 1.00 81.75 138 ALA A CA 1
ATOM 1076 C C . ALA A 1 138 ? -8.514 -2.763 19.469 1.00 81.75 138 ALA A C 1
ATOM 1078 O O . ALA A 1 138 ? -9.462 -2.193 18.935 1.00 81.75 138 ALA A O 1
ATOM 1079 N N . ILE A 1 139 ? -8.453 -2.989 20.782 1.00 85.00 139 ILE A N 1
ATOM 1080 C CA . ILE A 1 139 ? -9.517 -2.599 21.710 1.00 85.00 139 ILE A CA 1
ATOM 1081 C C . ILE A 1 139 ? -9.667 -1.075 21.738 1.00 85.00 139 ILE A C 1
ATOM 1083 O O . ILE A 1 139 ? -10.786 -0.580 21.662 1.00 85.00 139 ILE A O 1
ATOM 1087 N N . GLY A 1 140 ? -8.557 -0.333 21.786 1.00 85.31 140 GLY A N 1
ATOM 1088 C CA . GLY A 1 140 ? -8.571 1.129 21.782 1.00 85.31 140 GLY A CA 1
ATOM 1089 C C . GLY A 1 140 ? -9.268 1.722 20.557 1.00 85.31 140 GLY A C 1
ATOM 1090 O O . GLY A 1 140 ? -10.052 2.650 20.695 1.00 85.31 140 GLY A O 1
ATOM 1091 N N . PHE A 1 141 ? -9.048 1.168 19.362 1.00 82.06 141 PHE A N 1
ATOM 1092 C CA . PHE A 1 141 ? -9.761 1.620 18.161 1.00 82.06 141 PHE A CA 1
ATOM 1093 C C . PHE A 1 141 ? -11.247 1.271 18.185 1.00 82.06 141 PHE A C 1
ATOM 1095 O O . PHE A 1 141 ? -12.055 2.075 17.731 1.00 82.06 141 PHE A O 1
ATOM 1102 N N . ILE A 1 142 ? -11.614 0.108 18.727 1.00 82.19 142 ILE A N 1
ATOM 1103 C CA . ILE A 1 142 ? -13.015 -0.320 18.817 1.00 82.19 142 ILE A CA 1
ATOM 1104 C C . ILE A 1 142 ? -13.809 0.551 19.805 1.00 82.19 142 ILE A C 1
ATOM 1106 O O . ILE A 1 142 ? -15.001 0.767 19.607 1.00 82.19 142 ILE A O 1
ATOM 1110 N N . THR A 1 143 ? -13.171 1.068 20.858 1.00 84.56 143 THR A N 1
ATOM 1111 C CA . THR A 1 143 ? -13.835 1.921 21.858 1.00 84.56 143 THR A CA 1
ATOM 1112 C C . THR A 1 143 ? -13.908 3.396 21.470 1.00 84.56 143 THR A C 1
ATOM 1114 O O . THR A 1 143 ? -14.651 4.152 22.101 1.00 84.56 143 THR A O 1
ATOM 1117 N N . LEU A 1 144 ? -13.154 3.834 20.456 1.00 86.12 144 LEU A N 1
ATOM 1118 C CA . LEU A 1 144 ? -13.191 5.219 19.995 1.00 86.12 144 LEU A CA 1
ATOM 1119 C C . LEU A 1 144 ? -14.514 5.538 19.279 1.00 86.12 144 LEU A C 1
ATOM 1121 O O . LEU A 1 144 ? -15.053 4.695 18.562 1.00 86.12 144 LEU A O 1
ATOM 1125 N N . PRO A 1 145 ? -15.020 6.783 19.390 1.00 87.38 145 PRO A N 1
ATOM 1126 C CA . PRO A 1 145 ? -16.169 7.213 18.606 1.00 87.38 145 PRO A CA 1
ATOM 1127 C C . PRO A 1 145 ? -15.892 7.070 17.105 1.00 87.38 145 PRO A C 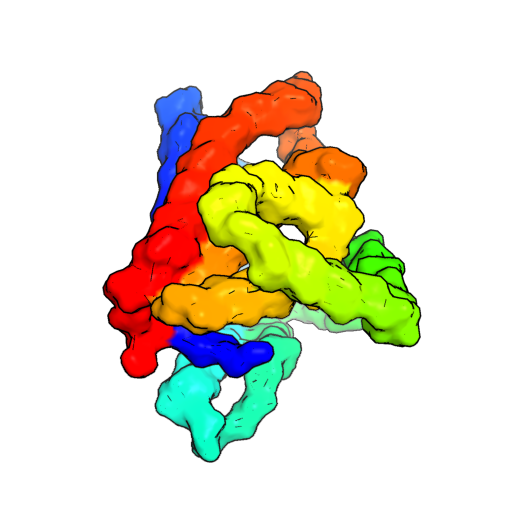1
ATOM 1129 O O . PRO A 1 145 ? -14.937 7.654 16.589 1.00 87.38 145 PRO A O 1
ATOM 1132 N N . THR A 1 146 ? -16.757 6.357 16.383 1.00 84.12 146 THR A N 1
ATOM 1133 C CA . THR A 1 146 ? -16.603 6.082 14.942 1.00 84.12 146 THR A CA 1
ATOM 1134 C C . THR A 1 146 ? -16.398 7.348 14.113 1.00 84.12 146 THR A C 1
ATOM 1136 O O . THR A 1 146 ? -15.592 7.360 13.186 1.00 84.12 146 THR A O 1
ATOM 1139 N N . VAL A 1 147 ? -17.073 8.443 14.476 1.00 86.00 147 VAL A N 1
ATOM 1140 C CA . VAL A 1 147 ? -16.928 9.746 13.806 1.00 86.00 147 VAL A CA 1
ATOM 1141 C C . VAL A 1 147 ? -15.484 10.245 13.872 1.00 86.00 147 VAL A C 1
ATOM 1143 O O . VAL A 1 147 ? -14.961 10.735 12.875 1.00 86.00 147 VAL A O 1
ATOM 1146 N N . LEU A 1 148 ? -14.818 10.075 15.019 1.00 87.06 148 LEU A N 1
ATOM 1147 C CA . LEU A 1 148 ? -13.425 10.476 15.194 1.00 87.06 148 LEU A CA 1
ATOM 1148 C C . LEU A 1 148 ? -12.486 9.590 14.375 1.00 87.06 148 LEU A C 1
ATOM 1150 O O . LEU A 1 148 ? -11.537 10.094 13.782 1.00 87.06 148 LEU A O 1
ATOM 1154 N N . VAL A 1 149 ? -12.767 8.286 14.308 1.00 87.12 149 VAL A N 1
ATOM 1155 C CA . VAL A 1 149 ? -11.977 7.346 13.503 1.00 87.12 149 VAL A CA 1
ATOM 1156 C C . VAL A 1 149 ? -12.078 7.698 12.021 1.00 87.12 149 VAL A C 1
ATOM 1158 O O . VAL A 1 149 ? -11.046 7.863 11.378 1.00 87.12 149 VAL A O 1
ATOM 1161 N N . ILE A 1 150 ? -13.295 7.889 11.500 1.00 86.44 150 ILE A N 1
ATOM 1162 C CA . ILE A 1 150 ? -13.539 8.238 10.092 1.00 86.44 150 ILE A CA 1
ATOM 1163 C C . ILE A 1 150 ? -12.923 9.602 9.751 1.00 86.44 150 ILE A C 1
ATOM 1165 O O . ILE A 1 150 ? -12.215 9.718 8.753 1.00 86.44 150 ILE A O 1
ATOM 1169 N N . ALA A 1 151 ? -13.123 10.621 10.593 1.00 87.19 151 ALA A N 1
ATOM 1170 C CA . ALA A 1 151 ? -12.513 11.938 10.397 1.00 87.19 151 ALA A CA 1
ATOM 1171 C C . ALA A 1 151 ? -10.977 11.892 10.489 1.00 87.19 151 ALA A C 1
ATOM 1173 O O . ALA A 1 151 ? -10.285 12.662 9.825 1.00 87.19 151 ALA A O 1
ATOM 1174 N N . GLY A 1 152 ? -10.435 10.974 11.291 1.00 87.88 152 GLY A N 1
ATOM 1175 C CA . GLY A 1 152 ? -9.003 10.777 11.465 1.00 87.88 152 GLY A CA 1
ATOM 1176 C C . GLY A 1 152 ? -8.316 10.061 10.303 1.00 87.88 152 GLY A C 1
ATOM 1177 O O . GLY A 1 152 ? -7.103 10.216 10.165 1.00 87.88 152 GLY A O 1
ATOM 1178 N N . LEU A 1 153 ? -9.040 9.324 9.445 1.00 88.50 153 LEU A N 1
ATOM 1179 C CA . LEU A 1 153 ? -8.440 8.492 8.384 1.00 88.50 153 LEU A CA 1
ATOM 1180 C C . LEU A 1 153 ? -7.515 9.284 7.450 1.00 88.50 153 LEU A C 1
ATOM 1182 O O . LEU A 1 153 ? -6.452 8.786 7.081 1.00 88.50 153 LEU A O 1
ATOM 1186 N N . PHE A 1 154 ? -7.881 10.530 7.135 1.00 87.50 154 PHE A N 1
ATOM 1187 C CA . PHE A 1 154 ? -7.130 11.431 6.251 1.00 87.50 154 PHE A CA 1
ATOM 1188 C C . PHE A 1 154 ? -5.686 11.676 6.698 1.00 87.50 154 PHE A C 1
ATOM 1190 O O . PHE A 1 154 ? -4.812 11.880 5.861 1.00 87.50 154 PHE A O 1
ATOM 1197 N N . ILE A 1 155 ? -5.446 11.692 8.009 1.00 88.94 155 ILE A N 1
ATOM 1198 C CA . ILE A 1 155 ? -4.130 11.973 8.595 1.00 88.94 155 ILE A CA 1
ATOM 1199 C C . ILE A 1 155 ? -3.524 10.684 9.134 1.00 88.94 155 ILE A C 1
ATOM 1201 O O . ILE A 1 155 ? -2.349 10.405 8.918 1.00 88.94 155 ILE A O 1
ATOM 1205 N N . PHE A 1 156 ? -4.330 9.875 9.813 1.00 90.81 156 PHE A N 1
ATOM 1206 C CA . PHE A 1 156 ? -3.871 8.678 10.491 1.00 90.81 156 PHE A CA 1
ATOM 1207 C C . PHE A 1 156 ? -3.318 7.634 9.516 1.00 90.81 156 PHE A C 1
ATOM 1209 O O . PHE A 1 156 ? -2.235 7.099 9.752 1.00 90.81 156 PHE A O 1
ATOM 1216 N N . LEU A 1 157 ? -4.003 7.360 8.400 1.00 91.81 157 LEU A N 1
ATOM 1217 C CA . LEU A 1 157 ? -3.540 6.330 7.464 1.00 91.81 157 LEU A CA 1
ATOM 1218 C C . LEU A 1 157 ? -2.220 6.725 6.777 1.00 91.81 157 LEU A C 1
ATOM 1220 O O . LEU A 1 157 ? -1.275 5.941 6.866 1.00 91.81 157 LEU A O 1
ATOM 1224 N N . PRO A 1 158 ? -2.062 7.935 6.197 1.00 91.44 158 PRO A N 1
ATOM 1225 C CA . PRO A 1 158 ? -0.785 8.316 5.591 1.00 91.44 158 PRO A CA 1
ATOM 1226 C C . PRO A 1 158 ? 0.358 8.426 6.608 1.00 91.44 158 PRO A C 1
ATOM 1228 O O . PRO A 1 158 ? 1.487 8.045 6.312 1.00 91.44 158 PRO A O 1
ATOM 1231 N N . VAL A 1 159 ? 0.091 8.925 7.821 1.00 91.00 159 VAL A N 1
ATOM 1232 C CA . VAL A 1 159 ? 1.126 9.049 8.863 1.00 91.00 159 VAL A CA 1
ATOM 1233 C C . VAL A 1 159 ? 1.562 7.681 9.379 1.00 91.00 159 VAL A C 1
ATOM 1235 O O . VAL A 1 159 ? 2.744 7.470 9.636 1.00 91.00 159 VAL A O 1
ATOM 1238 N N . THR A 1 160 ? 0.636 6.733 9.530 1.00 89.69 160 THR A N 1
ATOM 1239 C CA . THR A 1 160 ? 1.027 5.379 9.935 1.00 89.69 160 THR A CA 1
ATOM 1240 C C . THR A 1 160 ? 1.897 4.726 8.870 1.00 89.69 160 THR A C 1
ATOM 1242 O O . THR A 1 160 ? 2.958 4.222 9.237 1.00 89.69 160 THR A O 1
ATOM 1245 N N . GLU A 1 161 ? 1.557 4.843 7.578 1.00 89.00 161 GLU A N 1
ATOM 1246 C CA . GLU A 1 161 ? 2.420 4.334 6.497 1.00 89.00 161 GLU A CA 1
ATOM 1247 C C . GLU A 1 161 ? 3.802 4.977 6.514 1.00 89.00 161 GLU A C 1
ATOM 1249 O O . GLU A 1 161 ? 4.811 4.294 6.374 1.00 89.00 161 GLU A O 1
ATOM 1254 N N . SER A 1 162 ? 3.888 6.288 6.740 1.00 87.19 162 SER A N 1
ATOM 1255 C CA . SER A 1 162 ? 5.185 6.960 6.708 1.00 87.19 162 SER A CA 1
ATOM 1256 C C . SER A 1 162 ? 6.124 6.488 7.824 1.00 87.19 162 SER A C 1
ATOM 1258 O O . SER A 1 162 ? 7.343 6.604 7.683 1.00 87.19 162 SER A O 1
ATOM 1260 N N . VAL A 1 163 ? 5.594 5.929 8.916 1.00 84.88 163 VAL A N 1
ATOM 1261 C CA . VAL A 1 163 ? 6.376 5.430 10.058 1.00 84.88 163 VAL A CA 1
ATOM 1262 C C . VAL A 1 163 ? 6.592 3.916 9.996 1.00 84.88 163 VAL A C 1
ATOM 1264 O O . VAL A 1 163 ? 7.712 3.446 10.192 1.00 84.88 163 VAL A O 1
ATOM 1267 N N . LEU A 1 164 ? 5.531 3.149 9.747 1.00 83.06 164 LEU A N 1
ATOM 1268 C CA . LEU A 1 164 ? 5.508 1.682 9.810 1.00 83.06 164 LEU A CA 1
ATOM 1269 C C . LEU A 1 164 ? 5.519 1.017 8.427 1.00 83.06 164 LEU A C 1
ATOM 1271 O O . LEU A 1 164 ? 5.623 -0.210 8.353 1.00 83.06 164 LEU A O 1
ATOM 1275 N N . MET A 1 165 ? 5.426 1.797 7.346 1.00 83.19 165 MET A N 1
ATOM 1276 C CA . MET A 1 165 ? 5.285 1.324 5.964 1.00 83.19 165 MET A CA 1
ATOM 1277 C C . MET A 1 165 ? 4.176 0.275 5.866 1.00 83.19 165 MET A C 1
ATOM 1279 O O . MET A 1 165 ? 3.216 0.307 6.634 1.00 83.19 165 MET A O 1
ATOM 1283 N N . TYR A 1 166 ? 4.376 -0.742 5.033 1.00 75.06 166 TYR A N 1
ATOM 1284 C CA . TYR A 1 166 ? 3.507 -1.904 4.878 1.00 75.06 166 TYR A CA 1
ATOM 1285 C C . TYR A 1 166 ? 3.105 -2.605 6.196 1.00 75.06 166 TYR A C 1
ATOM 1287 O O . TYR A 1 166 ? 2.123 -3.349 6.227 1.00 75.06 166 TYR A O 1
ATOM 1295 N N . GLY A 1 167 ? 3.829 -2.392 7.305 1.00 78.38 167 GLY A N 1
ATOM 1296 C CA . GLY A 1 167 ? 3.440 -2.886 8.630 1.00 78.38 167 GLY A CA 1
ATOM 1297 C C . GLY A 1 167 ? 2.207 -2.204 9.218 1.00 78.38 167 GLY A C 1
ATOM 1298 O O . GLY A 1 167 ? 1.527 -2.801 10.053 1.00 78.38 167 GLY A O 1
ATOM 1299 N N . SER A 1 168 ? 1.870 -0.996 8.767 1.00 85.69 168 SER A N 1
ATOM 1300 C CA . SER A 1 168 ? 0.702 -0.231 9.223 1.00 85.69 168 SER A CA 1
ATOM 1301 C C . SER A 1 168 ? -0.590 -0.999 9.012 1.00 85.69 168 SER A C 1
ATOM 1303 O O . SER A 1 168 ? -1.404 -1.109 9.930 1.00 85.69 168 SER A O 1
ATOM 1305 N N . ALA A 1 169 ? -0.746 -1.616 7.838 1.00 82.56 169 ALA A N 1
ATOM 1306 C CA . ALA A 1 169 ? -1.899 -2.451 7.526 1.00 82.56 169 ALA A CA 1
ATOM 1307 C C . ALA A 1 169 ? -2.002 -3.662 8.472 1.00 82.56 169 ALA A C 1
ATOM 1309 O O . ALA A 1 169 ? -3.097 -4.038 8.892 1.00 82.56 169 ALA A O 1
ATOM 1310 N N . ALA A 1 170 ? -0.871 -4.252 8.872 1.00 79.75 170 ALA A N 1
ATOM 1311 C CA . ALA A 1 170 ? -0.860 -5.368 9.814 1.00 79.75 170 ALA A CA 1
ATOM 1312 C C . ALA A 1 170 ? -1.238 -4.932 11.240 1.00 79.75 170 ALA A C 1
ATOM 1314 O O . ALA A 1 170 ? -1.977 -5.645 11.926 1.00 79.75 170 ALA A O 1
ATOM 1315 N N . VAL A 1 171 ? -0.749 -3.776 11.695 1.00 83.75 171 VAL A N 1
ATOM 1316 C CA . VAL A 1 171 ? -0.992 -3.270 13.055 1.00 83.75 171 VAL A CA 1
ATOM 1317 C C . VAL A 1 171 ? -2.394 -2.680 13.192 1.00 83.75 171 VAL A C 1
ATOM 1319 O O . VAL A 1 171 ? -3.127 -3.075 14.096 1.00 83.75 171 VAL A O 1
ATOM 1322 N N . PHE A 1 172 ? -2.772 -1.768 12.295 1.00 87.69 172 PHE A N 1
ATOM 1323 C CA . PHE A 1 172 ? -3.980 -0.946 12.407 1.00 87.69 172 PHE A CA 1
ATOM 1324 C C . PHE A 1 172 ? -5.120 -1.388 11.490 1.00 87.69 172 PHE A C 1
ATOM 1326 O O . PHE A 1 172 ? -6.282 -1.165 11.822 1.00 87.69 172 PHE A O 1
ATOM 1333 N N . GLY A 1 173 ? -4.825 -2.062 10.375 1.00 87.25 173 GLY A N 1
ATOM 1334 C CA . GLY A 1 173 ? -5.857 -2.505 9.434 1.00 87.25 173 GLY A CA 1
ATOM 1335 C C . GLY A 1 173 ? -6.848 -3.484 10.054 1.00 87.25 173 GLY A C 1
ATOM 1336 O O . GLY A 1 173 ? -8.052 -3.294 9.924 1.00 87.25 173 GLY A O 1
ATOM 1337 N N . VAL A 1 174 ? -6.368 -4.491 10.791 1.00 84.69 174 VAL A N 1
ATOM 1338 C CA . VAL A 1 174 ? -7.251 -5.475 11.446 1.00 84.69 174 VAL A CA 1
ATOM 1339 C C . VAL A 1 174 ? -8.211 -4.809 12.451 1.00 84.69 174 VAL A C 1
ATOM 1341 O O . VAL A 1 174 ? -9.415 -5.013 12.305 1.00 84.69 174 VAL A O 1
ATOM 1344 N N . PRO A 1 175 ? -7.746 -3.984 13.414 1.00 86.88 175 PRO A N 1
ATOM 1345 C CA . PRO A 1 175 ? -8.624 -3.205 14.290 1.00 86.88 175 PRO A CA 1
ATOM 1346 C C . PRO A 1 175 ? -9.698 -2.387 13.574 1.00 86.88 175 PRO A C 1
ATOM 1348 O O . PRO A 1 175 ? -10.869 -2.463 13.935 1.00 86.88 175 PRO A O 1
ATOM 1351 N N . LEU A 1 176 ? -9.302 -1.618 12.555 1.00 88.44 176 LEU A N 1
ATOM 1352 C CA . LEU A 1 176 ? -10.206 -0.720 11.839 1.00 88.44 176 LEU A CA 1
ATOM 1353 C C . LEU A 1 176 ? -11.277 -1.500 11.081 1.00 88.44 176 LEU A C 1
ATOM 1355 O O . LEU A 1 176 ? -12.448 -1.141 11.126 1.00 88.44 176 LEU A O 1
ATOM 1359 N N . ILE A 1 177 ? -10.898 -2.609 10.445 1.00 88.25 177 ILE A N 1
ATOM 1360 C CA . ILE A 1 177 ? -11.854 -3.472 9.750 1.00 88.25 177 ILE A CA 1
ATOM 1361 C C . ILE A 1 177 ? -12.832 -4.113 10.735 1.00 88.25 177 ILE A C 1
ATOM 1363 O O . ILE A 1 177 ? -14.017 -4.189 10.431 1.00 88.25 177 ILE A O 1
ATOM 1367 N N . LEU A 1 178 ? -12.369 -4.568 11.904 1.00 85.38 178 LEU A N 1
ATOM 1368 C CA . LEU A 1 178 ? -13.251 -5.141 12.926 1.00 85.38 178 LEU A CA 1
ATOM 1369 C C . LEU A 1 178 ? -14.231 -4.098 13.474 1.00 85.38 178 LEU A C 1
ATOM 1371 O O . LEU A 1 178 ? -15.414 -4.402 13.610 1.00 85.38 178 LEU A O 1
ATOM 1375 N N . LEU A 1 179 ? -13.764 -2.870 13.721 1.00 87.38 179 LEU A N 1
ATOM 1376 C CA . LEU A 1 179 ? -14.628 -1.745 14.076 1.00 87.38 179 LEU A CA 1
ATOM 1377 C C . LEU A 1 179 ? -15.684 -1.514 12.988 1.00 87.38 179 LEU A C 1
ATOM 1379 O O . LEU A 1 179 ? -16.873 -1.542 13.289 1.00 87.38 179 LEU A O 1
ATOM 1383 N N . PHE A 1 180 ? -15.277 -1.340 11.730 1.00 87.62 180 PHE A N 1
ATOM 1384 C CA . PHE A 1 180 ? -16.206 -1.100 10.624 1.00 87.62 180 PHE A CA 1
ATOM 1385 C C . PHE A 1 180 ? -17.193 -2.255 10.421 1.00 87.62 180 PHE A C 1
ATOM 1387 O O . PHE A 1 180 ? -18.390 -2.029 10.261 1.00 87.62 180 PHE A O 1
ATOM 1394 N N . ASN A 1 181 ? -16.736 -3.499 10.533 1.00 86.50 181 ASN A N 1
ATOM 1395 C CA . ASN A 1 181 ? -17.612 -4.659 10.446 1.00 86.50 181 ASN A CA 1
ATOM 1396 C C . ASN A 1 181 ? -18.646 -4.688 11.587 1.00 86.50 181 ASN A C 1
ATOM 1398 O O . ASN A 1 181 ? -19.818 -4.959 11.340 1.00 86.50 181 ASN A O 1
ATOM 1402 N N . SER A 1 182 ? -18.245 -4.337 12.817 1.00 84.75 182 SER A N 1
ATOM 1403 C CA . SER A 1 182 ? -19.142 -4.308 13.986 1.00 84.75 182 SER A CA 1
ATOM 1404 C C . SER A 1 182 ? -20.287 -3.294 13.874 1.00 84.75 182 SER A C 1
ATOM 1406 O O . SER A 1 182 ? -21.338 -3.491 14.478 1.00 84.75 182 SER A O 1
ATOM 1408 N N . ILE A 1 183 ? -20.113 -2.245 13.064 1.00 84.38 183 ILE A N 1
ATOM 1409 C CA . ILE A 1 183 ? -21.135 -1.226 12.779 1.00 84.38 183 ILE A CA 1
ATOM 1410 C C . ILE A 1 183 ? -21.897 -1.491 11.467 1.00 84.38 183 ILE A C 1
ATOM 1412 O O . ILE A 1 183 ? -22.659 -0.638 11.021 1.00 84.38 183 ILE A O 1
ATOM 1416 N N . GLY A 1 184 ? -21.703 -2.662 10.848 1.00 82.88 184 GLY A N 1
ATOM 1417 C CA . GLY A 1 184 ? -22.432 -3.099 9.653 1.00 82.88 184 GLY A CA 1
ATOM 1418 C C . GLY A 1 184 ? -21.871 -2.601 8.317 1.00 82.88 184 GLY A C 1
ATOM 1419 O O . GLY A 1 184 ? -22.559 -2.698 7.302 1.00 82.88 184 GLY A O 1
ATOM 1420 N N . LEU A 1 185 ? -20.645 -2.072 8.292 1.00 86.38 185 LEU A N 1
ATOM 1421 C CA . LEU A 1 185 ? -19.967 -1.690 7.053 1.00 86.38 185 LEU A CA 1
ATOM 1422 C C . LEU A 1 185 ? -19.334 -2.904 6.363 1.00 86.38 185 LEU A C 1
ATOM 1424 O O . LEU A 1 185 ? -18.887 -3.853 7.017 1.00 86.38 185 LEU A O 1
ATOM 1428 N N . ASP A 1 186 ? -19.247 -2.845 5.032 1.00 86.31 186 ASP A N 1
ATOM 1429 C CA . ASP A 1 186 ? -18.596 -3.897 4.256 1.00 86.31 186 ASP A CA 1
ATOM 1430 C C . ASP A 1 186 ? -17.067 -3.845 4.466 1.00 86.31 186 ASP A C 1
ATOM 1432 O O . ASP A 1 186 ? -16.418 -2.849 4.120 1.00 86.31 186 ASP A O 1
ATOM 1436 N N . PRO A 1 187 ? -16.453 -4.905 5.023 1.00 84.56 187 PRO A N 1
ATOM 1437 C CA . PRO A 1 187 ? -15.037 -4.897 5.367 1.00 84.56 187 PRO A CA 1
ATOM 1438 C C . PRO A 1 187 ? -14.122 -4.894 4.135 1.00 84.56 187 PRO A C 1
ATOM 1440 O O . PRO A 1 187 ? -12.986 -4.430 4.234 1.00 84.56 187 PRO A O 1
ATOM 1443 N N . ILE A 1 188 ? -14.584 -5.404 2.986 1.00 84.31 188 ILE A N 1
ATOM 1444 C CA . ILE A 1 188 ? -13.806 -5.453 1.743 1.00 84.31 188 ILE A CA 1
ATOM 1445 C C . ILE A 1 188 ? -13.693 -4.043 1.171 1.00 84.31 188 ILE A C 1
ATOM 1447 O O . ILE A 1 188 ? -12.596 -3.593 0.845 1.00 84.31 188 ILE A O 1
ATOM 1451 N N . ILE A 1 189 ? -14.808 -3.320 1.095 1.00 85.19 189 ILE A N 1
ATOM 1452 C CA . ILE A 1 189 ? -14.851 -1.971 0.529 1.00 85.19 189 ILE A CA 1
ATOM 1453 C C . ILE A 1 189 ? -14.236 -0.955 1.476 1.00 85.19 189 ILE A C 1
ATOM 1455 O O . ILE A 1 189 ? -13.473 -0.101 1.025 1.00 85.19 189 ILE A O 1
ATOM 1459 N N . ALA A 1 190 ? -14.483 -1.076 2.782 1.00 88.19 190 ALA A N 1
ATOM 1460 C CA . ALA A 1 190 ? -13.811 -0.236 3.762 1.00 88.19 190 ALA A CA 1
ATOM 1461 C C . ALA A 1 190 ? -12.287 -0.428 3.696 1.00 88.19 190 ALA A C 1
ATOM 1463 O O . ALA A 1 190 ? -11.542 0.552 3.675 1.00 88.19 190 ALA A O 1
ATOM 1464 N N . LEU A 1 191 ? -11.803 -1.673 3.581 1.00 89.12 191 LEU A N 1
ATOM 1465 C CA . LEU A 1 191 ? -10.376 -1.922 3.388 1.00 89.12 191 LEU A CA 1
ATOM 1466 C C . LEU A 1 191 ? -9.871 -1.364 2.058 1.00 89.12 191 LEU A C 1
ATOM 1468 O O . LEU A 1 191 ? -8.822 -0.732 2.054 1.00 89.12 191 LEU A O 1
ATOM 1472 N N . ALA A 1 192 ? -10.607 -1.541 0.959 1.00 87.94 192 ALA A N 1
ATOM 1473 C CA . ALA A 1 192 ? -10.227 -0.982 -0.336 1.00 87.94 192 ALA A CA 1
ATOM 1474 C C . ALA A 1 192 ? -10.088 0.548 -0.270 1.00 87.94 192 ALA A C 1
ATOM 1476 O O . ALA A 1 192 ? -9.074 1.082 -0.712 1.00 87.94 192 ALA A O 1
ATOM 1477 N N . GLY A 1 193 ? -11.046 1.233 0.365 1.00 88.50 193 GLY A N 1
ATOM 1478 C CA . GLY A 1 193 ? -11.001 2.673 0.621 1.00 88.50 193 GLY A CA 1
ATOM 1479 C C . GLY A 1 193 ? -9.759 3.084 1.411 1.00 88.50 193 GLY A C 1
ATOM 1480 O O . GLY A 1 193 ? -9.031 3.982 0.995 1.00 88.50 193 GLY A O 1
ATOM 1481 N N . MET A 1 194 ? -9.449 2.379 2.503 1.00 91.06 194 MET A N 1
ATOM 1482 C CA . MET A 1 194 ? -8.237 2.643 3.286 1.00 91.06 194 MET A CA 1
ATOM 1483 C C . MET A 1 194 ? -6.945 2.346 2.505 1.00 91.06 194 MET A C 1
ATOM 1485 O O . MET A 1 194 ? -5.979 3.101 2.608 1.00 91.06 194 MET A O 1
ATOM 1489 N N . SER A 1 195 ? -6.913 1.281 1.699 1.00 88.75 195 SER A N 1
ATOM 1490 C CA . SER A 1 195 ? -5.759 0.887 0.875 1.00 88.75 195 SER A CA 1
ATOM 1491 C C . SER A 1 195 ? -5.413 1.894 -0.219 1.00 88.75 195 SER A C 1
ATOM 1493 O O . SER A 1 195 ? -4.292 1.877 -0.714 1.00 88.75 195 SER A O 1
ATOM 1495 N N . ILE A 1 196 ? -6.342 2.772 -0.591 1.00 89.56 196 ILE A N 1
ATOM 1496 C CA . ILE A 1 196 ? -6.090 3.871 -1.532 1.00 89.56 196 ILE A CA 1
ATOM 1497 C C . ILE A 1 196 ? -5.452 5.074 -0.818 1.00 89.56 196 ILE A C 1
ATOM 1499 O O . ILE A 1 196 ? -4.703 5.830 -1.430 1.00 89.56 196 ILE A O 1
ATOM 1503 N N . ILE A 1 197 ? -5.704 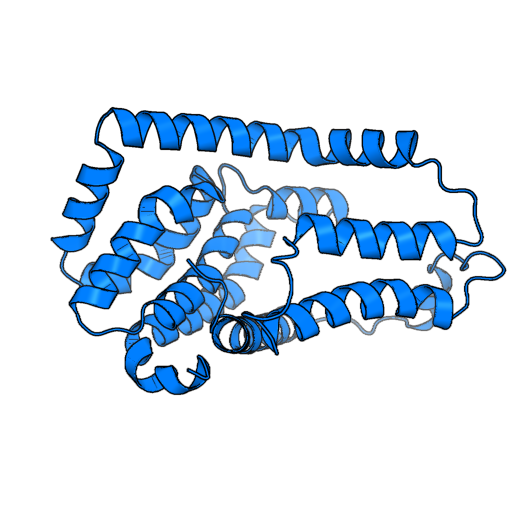5.227 0.487 1.00 91.38 197 ILE A N 1
ATOM 1504 C CA . ILE A 1 197 ? -5.167 6.318 1.311 1.00 91.38 197 ILE A CA 1
ATOM 1505 C C . ILE A 1 197 ? -3.767 5.980 1.839 1.00 91.38 197 ILE A C 1
ATOM 1507 O O . ILE A 1 197 ? -2.888 6.837 1.809 1.00 91.38 197 ILE A O 1
ATOM 1511 N N . TRP A 1 198 ? -3.541 4.748 2.311 1.00 90.12 198 TRP A N 1
ATOM 1512 C CA . TRP A 1 198 ? -2.271 4.322 2.927 1.00 90.12 198 TRP A CA 1
ATOM 1513 C C . TRP A 1 198 ? -1.024 4.668 2.093 1.00 90.12 198 TRP A C 1
ATOM 1515 O O . TRP A 1 198 ? -0.140 5.340 2.628 1.00 90.12 198 TRP A O 1
ATOM 1525 N N . PRO A 1 199 ? -0.960 4.325 0.788 1.00 88.25 199 PRO A N 1
ATOM 1526 C CA . PRO A 1 199 ? 0.221 4.574 -0.040 1.00 88.25 199 PRO A CA 1
ATOM 1527 C C . PRO A 1 199 ? 0.614 6.052 -0.167 1.00 88.25 199 PRO A C 1
ATOM 1529 O O . PRO A 1 199 ? 1.749 6.355 -0.522 1.00 88.25 199 PRO A O 1
ATOM 1532 N N . LEU A 1 200 ? -0.277 7.001 0.155 1.00 88.69 200 LEU A N 1
ATOM 1533 C CA . LEU A 1 200 ? 0.077 8.426 0.195 1.00 88.69 200 LEU A CA 1
ATOM 1534 C C . LEU A 1 200 ? 1.195 8.718 1.206 1.00 88.69 200 LEU A C 1
ATOM 1536 O O . LEU A 1 200 ? 1.959 9.669 1.031 1.00 88.69 200 LEU A O 1
ATOM 1540 N N . GLY A 1 201 ? 1.322 7.898 2.252 1.00 87.88 201 GLY A N 1
ATOM 1541 C CA . GLY A 1 201 ? 2.379 8.044 3.243 1.00 87.88 201 GLY A CA 1
ATOM 1542 C C . GLY A 1 201 ? 3.777 7.666 2.751 1.00 87.88 201 GLY A C 1
ATOM 1543 O O . GLY A 1 201 ? 4.749 8.147 3.329 1.00 87.88 201 GLY A O 1
ATOM 1544 N N . ASP A 1 202 ? 3.912 6.938 1.636 1.00 86.56 202 ASP A N 1
ATOM 1545 C CA . ASP A 1 202 ? 5.219 6.641 1.022 1.00 86.56 202 ASP A CA 1
ATOM 1546 C C . ASP A 1 202 ? 5.919 7.891 0.454 1.00 86.56 202 ASP A C 1
ATOM 1548 O O . ASP A 1 202 ? 7.122 7.871 0.164 1.00 86.56 202 ASP A O 1
ATOM 1552 N N . ALA A 1 203 ? 5.178 8.994 0.302 1.00 86.06 203 ALA A N 1
ATOM 1553 C CA . ALA A 1 203 ? 5.711 10.313 -0.024 1.00 86.06 203 ALA A CA 1
ATOM 1554 C C . ALA A 1 203 ? 5.996 11.168 1.228 1.00 86.06 203 ALA A C 1
ATOM 1556 O O . ALA A 1 203 ? 6.707 12.172 1.144 1.00 86.06 203 ALA A O 1
ATOM 1557 N N . LEU A 1 204 ? 5.479 10.806 2.403 1.00 87.38 204 LEU A N 1
ATOM 1558 C CA . LEU A 1 204 ? 5.634 11.602 3.618 1.00 87.38 204 LEU A CA 1
ATOM 1559 C C . LEU A 1 204 ? 6.924 11.228 4.379 1.00 87.38 204 LEU A C 1
ATOM 1561 O O . LEU A 1 204 ? 7.292 10.054 4.467 1.00 87.38 204 LEU A O 1
ATOM 1565 N N . PRO A 1 205 ? 7.633 12.204 4.976 1.00 80.25 205 PRO A N 1
ATOM 1566 C CA . PRO A 1 205 ? 8.672 11.922 5.967 1.00 80.25 205 PRO A CA 1
ATOM 1567 C C . PRO A 1 205 ? 8.084 11.174 7.183 1.00 80.25 205 PRO A C 1
ATOM 1569 O O . PRO A 1 205 ? 6.911 11.389 7.506 1.00 80.25 205 PRO A O 1
ATOM 1572 N N . PRO A 1 206 ? 8.862 10.333 7.899 1.00 73.56 206 PRO A N 1
ATOM 1573 C CA . PRO A 1 206 ? 10.330 10.227 7.897 1.00 73.56 206 PRO A CA 1
ATOM 1574 C C . PRO A 1 206 ? 10.940 9.272 6.858 1.00 73.56 206 PRO A C 1
ATOM 1576 O O . PRO A 1 206 ? 12.121 9.420 6.523 1.00 73.56 206 PRO A O 1
ATOM 1579 N N . THR A 1 207 ? 10.171 8.307 6.351 1.00 76.69 207 THR A N 1
ATOM 1580 C CA . THR A 1 207 ? 10.688 7.247 5.474 1.00 76.69 207 THR A CA 1
ATOM 1581 C C . THR A 1 207 ? 10.769 7.685 4.019 1.00 76.69 207 THR A C 1
ATOM 1583 O O . THR A 1 207 ? 11.849 7.600 3.430 1.00 76.69 207 THR A O 1
ATOM 1586 N N . ALA A 1 208 ? 9.666 8.214 3.476 1.00 79.62 208 ALA A N 1
ATOM 1587 C CA . ALA A 1 208 ? 9.570 8.786 2.139 1.00 79.62 208 ALA A CA 1
ATOM 1588 C C . ALA A 1 208 ? 10.234 7.916 1.048 1.00 79.62 208 ALA A C 1
ATOM 1590 O O . ALA A 1 208 ? 10.980 8.449 0.224 1.00 79.62 208 ALA A O 1
ATOM 1591 N N . ILE A 1 209 ? 10.041 6.584 1.064 1.00 77.75 209 ILE A N 1
ATOM 1592 C CA . ILE A 1 209 ? 10.759 5.665 0.155 1.00 77.75 209 ILE A CA 1
ATOM 1593 C C . ILE A 1 209 ? 10.525 6.075 -1.296 1.00 77.75 209 ILE A C 1
ATOM 1595 O O . ILE A 1 209 ? 11.476 6.345 -2.031 1.00 77.75 209 ILE A O 1
ATOM 1599 N N . ILE A 1 210 ? 9.256 6.110 -1.705 1.00 80.06 210 ILE A N 1
ATOM 1600 C CA . ILE A 1 210 ? 8.887 6.350 -3.100 1.00 80.06 210 ILE A CA 1
ATOM 1601 C C . ILE A 1 210 ? 9.140 7.813 -3.450 1.00 80.06 210 ILE A C 1
ATOM 1603 O O . ILE A 1 210 ? 9.674 8.103 -4.520 1.00 80.06 210 ILE A O 1
ATOM 1607 N N . GLY A 1 211 ? 8.839 8.736 -2.533 1.00 80.69 211 GLY A N 1
ATOM 1608 C CA . GLY A 1 211 ? 9.081 10.160 -2.750 1.00 80.69 211 GLY A CA 1
ATOM 1609 C C . GLY A 1 211 ? 10.560 10.483 -2.979 1.00 80.69 211 GLY A C 1
ATOM 1610 O O . GLY A 1 211 ? 10.901 11.142 -3.961 1.00 80.69 211 GLY A O 1
ATOM 1611 N N . ARG A 1 212 ? 11.465 9.985 -2.126 1.00 77.31 212 ARG A N 1
ATOM 1612 C CA . ARG A 1 212 ? 12.916 10.200 -2.279 1.00 77.31 212 ARG A CA 1
ATOM 1613 C C . ARG A 1 212 ? 13.467 9.509 -3.516 1.00 77.31 212 ARG A C 1
ATOM 1615 O O . ARG A 1 212 ? 14.278 10.106 -4.215 1.00 77.31 212 ARG A O 1
ATOM 1622 N N . LEU A 1 213 ? 13.025 8.283 -3.806 1.00 79.38 213 LEU A N 1
ATOM 1623 C CA . LEU A 1 213 ? 13.420 7.578 -5.025 1.00 79.38 213 LEU A CA 1
ATOM 1624 C C . LEU A 1 213 ? 13.022 8.377 -6.272 1.00 79.38 213 LEU A C 1
ATOM 1626 O O . LEU A 1 213 ? 13.841 8.563 -7.164 1.00 79.38 213 LEU A O 1
ATOM 1630 N N . THR A 1 214 ? 11.803 8.913 -6.297 1.00 80.69 214 THR A N 1
ATOM 1631 C CA . THR A 1 214 ? 11.303 9.726 -7.412 1.00 80.69 214 THR A CA 1
ATOM 1632 C C . THR A 1 214 ? 12.128 10.998 -7.588 1.00 80.69 214 THR A C 1
ATOM 1634 O O . THR A 1 214 ? 12.579 11.280 -8.693 1.00 80.69 214 THR A O 1
ATOM 1637 N N . VAL A 1 215 ? 12.398 11.737 -6.507 1.00 80.31 215 VAL A N 1
ATOM 1638 C CA . VAL A 1 215 ? 13.228 12.954 -6.560 1.00 80.31 215 VAL A CA 1
ATOM 1639 C C . VAL A 1 215 ? 14.664 12.644 -6.992 1.00 80.31 215 VAL A C 1
ATOM 1641 O O . VAL A 1 215 ? 15.232 13.397 -7.771 1.00 80.31 215 VAL A O 1
ATOM 1644 N N . ASN A 1 216 ? 15.243 11.521 -6.567 1.00 77.38 216 ASN A N 1
ATOM 1645 C CA . ASN A 1 216 ? 16.594 11.134 -6.982 1.00 77.38 216 ASN A CA 1
ATOM 1646 C C . ASN A 1 216 ? 16.680 10.700 -8.454 1.00 77.38 216 ASN A C 1
ATOM 1648 O O . ASN A 1 216 ? 17.737 10.836 -9.053 1.00 77.38 216 ASN A O 1
ATOM 1652 N N . VAL A 1 217 ? 15.607 10.139 -9.022 1.00 79.19 217 VAL A N 1
ATOM 1653 C CA . VAL A 1 217 ? 15.580 9.675 -10.423 1.00 79.19 217 VAL A CA 1
ATOM 1654 C C . VAL A 1 217 ? 15.233 10.805 -11.387 1.00 79.19 217 VAL A C 1
ATOM 1656 O O . VAL A 1 217 ? 15.793 10.877 -12.473 1.00 79.19 217 VAL A O 1
ATOM 1659 N N . VAL A 1 218 ? 14.284 11.663 -11.010 1.00 79.06 218 VAL A N 1
ATOM 1660 C CA . VAL A 1 218 ? 13.817 12.777 -11.850 1.00 79.06 218 VAL A CA 1
ATOM 1661 C C . VAL A 1 218 ? 14.723 14.006 -11.702 1.00 79.06 218 VAL A C 1
ATOM 1663 O O . VAL A 1 218 ? 14.698 14.882 -12.561 1.00 79.06 218 VAL A O 1
ATOM 1666 N N . GLU A 1 219 ? 15.507 14.076 -10.620 1.00 75.75 219 GLU A N 1
ATOM 1667 C CA . GLU A 1 219 ? 16.397 15.194 -10.271 1.00 75.75 219 GLU A CA 1
ATOM 1668 C C . GLU A 1 219 ? 15.721 16.569 -10.455 1.00 75.75 219 GLU A C 1
ATOM 1670 O O . GLU A 1 219 ? 16.228 17.443 -11.169 1.00 75.75 219 GLU A O 1
ATOM 1675 N N . PRO A 1 220 ? 14.537 16.791 -9.847 1.00 73.38 220 PRO A N 1
ATOM 1676 C CA . PRO A 1 220 ? 13.835 18.049 -10.000 1.00 73.38 220 PRO A CA 1
ATOM 1677 C C . PRO A 1 220 ? 14.677 19.186 -9.411 1.00 73.38 220 PRO A C 1
ATOM 1679 O O . PRO A 1 220 ? 15.307 19.051 -8.364 1.00 73.38 220 PRO A O 1
ATOM 1682 N N . LYS A 1 221 ? 14.634 20.355 -10.060 1.00 67.19 221 LYS A N 1
ATOM 1683 C CA . LYS A 1 221 ? 15.314 21.571 -9.575 1.00 67.19 221 LYS A CA 1
ATOM 1684 C C . LYS A 1 221 ? 14.741 22.092 -8.249 1.00 67.19 221 LYS A C 1
ATOM 1686 O O . LYS A 1 221 ? 15.351 22.942 -7.606 1.00 67.19 221 LYS A O 1
ATOM 1691 N N . GLU A 1 222 ? 13.550 21.633 -7.877 1.00 77.00 222 GLU A N 1
ATOM 1692 C CA . GLU A 1 222 ? 12.801 22.096 -6.713 1.00 77.00 222 GLU A CA 1
ATOM 1693 C C . GLU A 1 222 ? 13.098 21.279 -5.450 1.00 77.00 222 GLU A C 1
ATOM 1695 O O . GLU A 1 222 ? 13.492 20.115 -5.491 1.00 77.00 222 GLU A O 1
ATOM 1700 N N . SER A 1 223 ? 12.861 21.895 -4.291 1.00 84.44 223 SER A N 1
ATOM 1701 C CA . SER A 1 223 ? 13.020 21.227 -2.995 1.00 84.44 223 SER A CA 1
ATOM 1702 C C . SER A 1 223 ? 11.939 20.162 -2.753 1.00 84.44 223 SER A C 1
ATOM 1704 O O . SER A 1 223 ? 10.795 20.306 -3.185 1.00 84.44 223 SER A O 1
ATOM 1706 N N . TYR A 1 224 ? 12.251 19.134 -1.953 1.00 83.81 224 TYR A N 1
ATOM 1707 C CA . TYR A 1 224 ? 11.301 18.067 -1.590 1.00 83.81 224 TYR A CA 1
ATOM 1708 C C . TYR A 1 224 ? 9.976 18.594 -1.003 1.00 83.81 224 TYR A C 1
ATOM 1710 O O . TYR A 1 224 ? 8.904 18.039 -1.235 1.00 83.81 224 TYR A O 1
ATOM 1718 N N . GLY A 1 225 ? 10.030 19.705 -0.262 1.00 83.44 225 GLY A N 1
ATOM 1719 C CA . GLY A 1 225 ? 8.838 20.350 0.288 1.00 83.44 225 GLY A CA 1
ATOM 1720 C C . GLY A 1 225 ? 7.938 20.991 -0.775 1.00 83.44 225 GLY A C 1
ATOM 1721 O O . GLY A 1 225 ? 6.722 21.003 -0.608 1.00 83.44 225 GLY A O 1
ATOM 1722 N N . GLN A 1 226 ? 8.501 21.510 -1.870 1.00 83.69 226 GLN A N 1
ATOM 1723 C CA . GLN A 1 226 ? 7.721 22.028 -3.002 1.00 83.69 226 GLN A CA 1
ATOM 1724 C C . GLN A 1 226 ? 7.074 20.889 -3.793 1.00 83.69 226 GLN A C 1
ATOM 1726 O O . GLN A 1 226 ? 5.882 20.972 -4.088 1.00 83.69 226 GLN A O 1
ATOM 1731 N N . PHE A 1 227 ? 7.809 19.794 -4.009 1.00 84.81 227 PHE A N 1
ATOM 1732 C CA . PHE A 1 227 ? 7.269 18.557 -4.578 1.00 84.81 227 PHE A CA 1
ATOM 1733 C C . PHE A 1 227 ? 6.060 18.045 -3.776 1.00 84.81 227 PHE A C 1
ATOM 1735 O O . PHE A 1 227 ? 4.986 17.804 -4.330 1.00 84.81 227 PHE A O 1
ATOM 1742 N N . LEU A 1 228 ? 6.186 17.977 -2.446 1.00 85.75 228 LEU A N 1
ATOM 1743 C CA . LEU A 1 228 ? 5.077 17.608 -1.567 1.00 85.75 228 LEU A CA 1
ATOM 1744 C C . LEU A 1 228 ? 3.883 18.555 -1.705 1.00 85.75 228 LEU A C 1
ATOM 1746 O O . LEU A 1 228 ? 2.755 18.084 -1.803 1.00 85.75 228 LEU A O 1
ATOM 1750 N N . LYS A 1 229 ? 4.114 19.875 -1.753 1.00 86.31 229 LYS A N 1
ATOM 1751 C CA . LYS A 1 229 ? 3.040 20.874 -1.903 1.00 86.31 229 LYS A CA 1
ATOM 1752 C C . LYS A 1 229 ? 2.239 20.689 -3.190 1.00 86.31 229 LYS A C 1
ATOM 1754 O O . LYS A 1 229 ? 1.022 20.843 -3.156 1.00 86.31 229 LYS A O 1
ATOM 1759 N N . GLN A 1 230 ? 2.894 20.336 -4.293 1.00 84.31 230 GLN A N 1
ATOM 1760 C CA . GLN A 1 230 ? 2.217 20.038 -5.559 1.00 84.31 230 GLN A CA 1
ATOM 1761 C C . GLN A 1 230 ? 1.341 18.780 -5.448 1.00 84.31 230 GLN A C 1
ATOM 1763 O O . GLN A 1 230 ? 0.246 18.736 -6.006 1.00 84.31 230 GLN A O 1
ATOM 1768 N N . CYS A 1 231 ? 1.770 17.794 -4.656 1.00 85.94 231 CYS A N 1
ATOM 1769 C CA . CYS A 1 231 ? 1.038 16.546 -4.439 1.00 85.94 231 CYS A CA 1
ATOM 1770 C C . CYS A 1 231 ? -0.135 16.662 -3.445 1.00 85.94 231 CYS A C 1
ATOM 1772 O O . CYS A 1 231 ? -0.963 15.754 -3.397 1.00 85.94 231 CYS A O 1
ATOM 1774 N N . ILE A 1 232 ? -0.252 17.757 -2.677 1.00 88.06 232 ILE A N 1
ATOM 1775 C CA . ILE A 1 232 ? -1.321 17.923 -1.670 1.00 88.06 232 ILE A CA 1
ATOM 1776 C C . ILE A 1 232 ? -2.707 17.859 -2.311 1.00 88.06 232 ILE A C 1
ATOM 1778 O O . ILE A 1 232 ? -3.584 17.178 -1.788 1.00 88.06 232 ILE A O 1
ATOM 1782 N N . LEU A 1 233 ? -2.922 18.555 -3.431 1.00 87.94 233 LEU A N 1
ATOM 1783 C CA . LEU A 1 233 ? -4.245 18.615 -4.055 1.00 87.94 233 LEU A CA 1
ATOM 1784 C C . LEU A 1 233 ? -4.717 17.224 -4.535 1.00 87.94 233 LEU A C 1
ATOM 1786 O O . LEU A 1 233 ? -5.804 16.812 -4.122 1.00 87.94 233 LEU A O 1
ATOM 1790 N N . PRO A 1 234 ? -3.921 16.457 -5.310 1.00 88.56 234 PRO A N 1
ATOM 1791 C CA . PRO A 1 234 ? -4.249 15.065 -5.616 1.00 88.56 234 PRO A CA 1
ATOM 1792 C C . PRO A 1 234 ? -4.436 14.195 -4.367 1.00 88.56 234 PRO A C 1
ATOM 1794 O O . PRO A 1 234 ? -5.400 13.436 -4.295 1.00 88.56 234 PRO A O 1
ATOM 1797 N N . ALA A 1 235 ? -3.568 14.336 -3.359 1.00 89.06 235 ALA A N 1
ATOM 1798 C CA . ALA A 1 235 ? -3.644 13.547 -2.132 1.00 89.06 235 ALA A CA 1
ATOM 1799 C C . ALA A 1 235 ? -4.963 13.772 -1.378 1.00 89.06 235 ALA A C 1
ATOM 1801 O O . ALA A 1 235 ? -5.600 12.810 -0.961 1.00 89.06 235 ALA A O 1
ATOM 1802 N N . VAL A 1 236 ? -5.424 15.021 -1.260 1.00 90.81 236 VAL A N 1
ATOM 1803 C CA . VAL A 1 236 ? -6.705 15.343 -0.611 1.00 90.81 236 VAL A CA 1
ATOM 1804 C C . VAL A 1 236 ? -7.874 14.701 -1.356 1.00 90.81 236 VAL A C 1
ATOM 1806 O O . VAL A 1 236 ? -8.751 14.122 -0.718 1.00 90.81 236 VAL A O 1
ATOM 1809 N N . ILE A 1 237 ? -7.879 14.742 -2.692 1.00 90.38 237 ILE A N 1
ATOM 1810 C CA . ILE A 1 237 ? -8.934 14.112 -3.500 1.00 90.38 237 ILE A CA 1
ATOM 1811 C C . ILE A 1 237 ? -8.950 12.596 -3.279 1.00 90.38 237 ILE A C 1
ATOM 1813 O O . ILE A 1 237 ? -10.013 12.021 -3.050 1.00 90.38 237 ILE A O 1
ATOM 1817 N N . ILE A 1 238 ? -7.780 11.955 -3.283 1.00 90.50 238 ILE A N 1
ATOM 1818 C CA . ILE A 1 238 ? -7.636 10.517 -3.023 1.00 90.50 238 ILE A CA 1
ATOM 1819 C C . ILE A 1 238 ? -8.138 10.169 -1.615 1.00 90.50 238 ILE A C 1
ATOM 1821 O O . ILE A 1 238 ? -8.894 9.209 -1.457 1.00 90.50 238 ILE A O 1
ATOM 1825 N N . CYS A 1 239 ? -7.804 10.974 -0.602 1.00 90.44 239 CYS A N 1
ATOM 1826 C CA . CYS A 1 239 ? -8.313 10.770 0.751 1.00 90.44 239 CYS A CA 1
ATOM 1827 C C . CYS A 1 239 ? -9.837 10.922 0.841 1.00 90.44 239 CYS A C 1
ATOM 1829 O O . CYS A 1 239 ? -10.481 10.157 1.559 1.00 90.44 239 CYS A O 1
ATOM 1831 N N . ILE A 1 240 ? -10.426 11.878 0.113 1.00 90.94 240 ILE A N 1
ATOM 1832 C CA . ILE A 1 240 ? -11.883 12.056 0.052 1.00 90.94 240 ILE A CA 1
ATOM 1833 C C . ILE A 1 240 ? -12.530 10.824 -0.580 1.00 90.94 240 ILE A C 1
ATOM 1835 O O . ILE A 1 240 ? -13.456 10.270 0.005 1.00 90.94 240 ILE A O 1
ATOM 1839 N N . ILE A 1 241 ? -12.017 10.353 -1.722 1.00 89.88 241 ILE A N 1
ATOM 1840 C CA . ILE A 1 241 ? -12.523 9.150 -2.398 1.00 89.88 241 ILE A CA 1
ATOM 1841 C C . ILE A 1 241 ? -12.447 7.940 -1.460 1.00 89.88 241 ILE A C 1
ATOM 1843 O O . ILE A 1 241 ? -13.453 7.264 -1.253 1.00 89.88 241 ILE A O 1
ATOM 1847 N N . GLY A 1 242 ? -11.287 7.699 -0.844 1.00 88.06 242 GLY A N 1
ATOM 1848 C CA . GLY A 1 242 ? -11.099 6.577 0.074 1.00 88.06 242 GLY A CA 1
ATOM 1849 C C . GLY A 1 242 ? -12.016 6.654 1.298 1.00 88.06 242 GLY A C 1
ATOM 1850 O O . GLY A 1 242 ? -12.600 5.650 1.695 1.00 88.06 242 GLY A O 1
ATOM 1851 N N . THR A 1 243 ? -12.222 7.847 1.860 1.00 88.06 243 THR A N 1
ATOM 1852 C CA . THR A 1 243 ? -13.106 8.033 3.021 1.00 88.06 243 THR A CA 1
ATOM 1853 C C . THR A 1 243 ? -14.575 7.857 2.652 1.00 88.06 243 THR A C 1
ATOM 1855 O O . THR A 1 243 ? -15.314 7.204 3.386 1.00 88.06 243 THR A O 1
ATOM 1858 N N . LEU A 1 244 ? -15.005 8.376 1.498 1.00 88.81 244 LEU A N 1
ATOM 1859 C CA . LEU A 1 244 ? -16.358 8.156 0.987 1.00 88.81 244 LEU A CA 1
ATOM 1860 C C . LEU A 1 244 ? -16.623 6.667 0.751 1.00 88.81 244 LEU A C 1
ATOM 1862 O O . LEU A 1 244 ? -17.699 6.188 1.096 1.00 88.81 244 LEU A O 1
ATOM 1866 N N . MET A 1 245 ? -15.638 5.921 0.246 1.00 87.12 245 MET A N 1
ATOM 1867 C CA . MET A 1 245 ? -15.751 4.468 0.111 1.00 87.12 245 MET A CA 1
ATOM 1868 C C . MET A 1 245 ? -15.918 3.760 1.455 1.00 87.12 245 MET A C 1
ATOM 1870 O O . MET A 1 245 ? -16.676 2.800 1.530 1.00 87.12 245 MET A O 1
ATOM 1874 N N . VAL A 1 246 ? -15.248 4.219 2.517 1.00 85.94 246 VAL A N 1
ATOM 1875 C CA . VAL A 1 246 ? -15.441 3.660 3.865 1.00 85.94 246 VAL A CA 1
ATOM 1876 C C . VAL A 1 246 ? -16.854 3.961 4.373 1.00 85.94 246 VAL A C 1
ATOM 1878 O O . VAL A 1 246 ? -17.543 3.042 4.812 1.00 85.94 246 VAL A O 1
ATOM 1881 N N . ILE A 1 247 ? -17.308 5.216 4.270 1.00 85.81 247 ILE A N 1
ATOM 1882 C CA . ILE A 1 247 ? -18.626 5.658 4.761 1.00 85.81 247 ILE A CA 1
ATOM 1883 C C . ILE A 1 247 ? -19.767 4.932 4.037 1.00 85.81 247 ILE A C 1
ATOM 1885 O O . ILE A 1 247 ? -20.662 4.407 4.690 1.00 85.81 247 ILE A O 1
ATOM 1889 N N . TYR A 1 248 ? -19.714 4.863 2.705 1.00 85.12 248 TYR A N 1
ATOM 1890 C CA . TYR A 1 248 ? -20.740 4.232 1.865 1.00 85.12 248 TYR A CA 1
ATOM 1891 C C . TYR A 1 248 ? -20.425 2.767 1.535 1.00 85.12 248 TYR A C 1
ATOM 1893 O O . TYR A 1 248 ? -20.939 2.219 0.562 1.00 85.12 248 TYR A O 1
ATOM 1901 N N . SER A 1 249 ? -19.570 2.112 2.322 1.00 80.69 249 SER A N 1
ATOM 1902 C CA . SER A 1 249 ? -19.121 0.744 2.029 1.00 80.69 249 SER A CA 1
ATOM 1903 C C . SER A 1 249 ? -20.266 -0.269 1.980 1.00 80.69 249 SER A C 1
ATOM 1905 O O . SER A 1 249 ? -20.226 -1.177 1.157 1.00 80.69 249 SER A O 1
ATOM 1907 N N . SER A 1 250 ? -21.311 -0.100 2.794 1.00 73.94 250 SER A N 1
ATOM 1908 C CA . SER A 1 250 ? -22.504 -0.955 2.762 1.00 73.94 250 SER A CA 1
ATOM 1909 C C . SER A 1 250 ? -23.297 -0.822 1.455 1.00 73.94 250 SER A C 1
ATOM 1911 O O . SER A 1 250 ? -23.726 -1.826 0.892 1.00 73.94 250 SER A O 1
ATOM 1913 N N . GLU A 1 251 ? -23.451 0.395 0.929 1.00 78.12 251 GLU A N 1
ATOM 1914 C CA . GLU A 1 251 ? -24.153 0.655 -0.338 1.00 78.12 251 GLU A CA 1
ATOM 1915 C C . GLU A 1 251 ? -23.322 0.250 -1.554 1.00 78.12 251 GLU A C 1
ATOM 1917 O O . GLU A 1 251 ? -23.851 -0.221 -2.558 1.00 78.12 251 GLU A O 1
ATOM 1922 N N . LEU A 1 252 ? -22.002 0.392 -1.456 1.00 74.19 252 LEU A N 1
ATOM 1923 C CA . LEU A 1 252 ? -21.067 0.022 -2.510 1.00 74.19 252 LEU A CA 1
ATOM 1924 C C . LEU A 1 252 ? -20.825 -1.491 -2.583 1.00 74.19 252 LEU A C 1
ATOM 1926 O O . LEU A 1 252 ? -20.136 -1.929 -3.505 1.00 74.19 252 LEU A O 1
ATOM 1930 N N . GLY A 1 253 ? -21.399 -2.287 -1.666 1.00 65.50 253 GLY A N 1
ATOM 1931 C CA . GLY A 1 253 ? -21.229 -3.744 -1.547 1.00 65.50 253 GLY A CA 1
ATOM 1932 C C . GLY A 1 253 ? -21.346 -4.503 -2.872 1.00 65.50 253 GLY A C 1
ATOM 1933 O O . GLY A 1 253 ? -20.613 -5.467 -3.099 1.00 65.50 253 GLY A O 1
ATOM 1934 N N . PHE A 1 254 ? -22.168 -4.006 -3.805 1.00 72.50 254 PHE A N 1
ATOM 1935 C CA . PHE A 1 254 ? -22.320 -4.559 -5.157 1.00 72.50 254 PHE A CA 1
ATOM 1936 C C . PHE A 1 254 ? -21.003 -4.640 -5.953 1.00 72.50 254 PHE A C 1
ATOM 1938 O O . PHE A 1 254 ? -20.853 -5.503 -6.818 1.00 72.50 254 PHE A O 1
ATOM 1945 N N . LEU A 1 255 ? -20.027 -3.769 -5.668 1.00 67.75 255 LEU A N 1
ATOM 1946 C CA . LEU A 1 255 ? -18.721 -3.760 -6.331 1.00 67.75 255 LEU A CA 1
ATOM 1947 C C . LEU A 1 255 ? -17.877 -4.988 -5.984 1.00 67.75 255 LEU A C 1
ATOM 1949 O O . LEU A 1 255 ? -16.985 -5.347 -6.751 1.00 67.75 255 LEU A O 1
ATOM 1953 N N . THR A 1 256 ? -18.144 -5.655 -4.861 1.00 62.25 256 THR A N 1
ATOM 1954 C CA . THR A 1 256 ? -17.409 -6.871 -4.484 1.00 62.25 256 THR A CA 1
ATOM 1955 C C . THR A 1 256 ? -17.693 -8.034 -5.441 1.00 62.25 256 THR A C 1
ATOM 1957 O O . THR A 1 256 ? -16.846 -8.915 -5.607 1.00 62.25 256 THR A O 1
ATOM 1960 N N . GLY A 1 257 ? -18.831 -8.006 -6.148 1.00 57.34 257 GLY A N 1
ATOM 1961 C CA . GLY A 1 257 ? -19.256 -9.078 -7.050 1.00 57.34 257 GLY A CA 1
ATOM 1962 C C . GLY A 1 257 ? -19.523 -10.406 -6.331 1.00 57.34 257 GLY A C 1
ATOM 1963 O O . GLY A 1 257 ? -19.402 -11.456 -6.968 1.00 57.34 257 GLY A O 1
ATOM 1964 N N . LEU A 1 258 ? -19.805 -10.335 -5.025 1.00 58.66 258 LEU A N 1
ATOM 1965 C CA . LEU A 1 258 ? -20.220 -11.426 -4.142 1.00 58.66 258 LEU A CA 1
ATOM 1966 C C . LEU A 1 258 ? -21.732 -11.387 -3.908 1.00 58.66 258 LEU A C 1
ATOM 1968 O O . LEU A 1 258 ? -22.301 -10.273 -3.923 1.00 58.66 258 LEU A O 1
#

pLDDT: mean 81.44, std 9.13, range [41.84, 94.25]

Radius of gyration: 21.42 Å; chains: 1; bounding box: 48×50×58 Å

Secondary structure (DSSP, 8-state):
---TT-HHHHHHHHHHHHHHHHHHHHTTPPPP-HHHHHHHSPPPPTT--HHHHHHHHHHHHHHHHHHHH-TTTS----HHHHHHHHHHHHHHH-SS---HHHHHHHHHHHHHHHHHHHHHHHHHHHHHHHTSHHHHHHHHHHHS-HHHHHHHHHHHHHHHHHHHTTHHIIIIIHHHHHHHHHTT--HHHHHHHHHHHGGGGGGSTTT-HHHHHHHHHH--SS-HHHHHHHHHHHHHHHHHHHHHHHHTTTGGGGGG--